Protein 4DGF (pdb70)

Foldseek 3Di:
DDCQPPVNDDADPLEAEAEDDAALEQVVLVVLPCVQVPDPDRGQEYEYEARYQHYDPSSVSVVVNCVVCVVVNHQYAYELQDPNNVVVCVVVVNCVVNDVVRYYNHPVVNRVVVVVSVVD/DDDCQPPVNDDADPLEAEDEDDAELEVVVLVVLACPQVPPDDQRQEYEYEARYQYYDVSSVSVVVNCVVCVVSNHQYAYELQDPNNVVVCVVVVNCVVNDVVRYYNHPVSNRVVVVVSVVPD

InterPro domains:
  IPR001902 SLC26A/SulP transporter [PTHR11814] (14-556)
  IPR001902 SLC26A/SulP transporter [TIGR00815] (14-551)
  IPR002645 STAS domain [PF01740] (452-551)
  IPR002645 STAS domain [PS50801] (453-555)
  IPR011547 SLC26A/SulP transporter domain [PF00916] (25-387)
  IPR036513 STAS domain superfamily [G3DSA:3.30.750.24] (432-565)
  IPR036513 STAS domain superfamily [SSF52091] (453-555)

Solvent-accessible surface area: 12836 Å² total

Nearest PDB structures (foldseek):
  3oir-assembly1_A  TM=1.008E+00  e=8.269E-23  Wolinella succinogenes
  4dgh-assembly1_A  TM=8.922E-01  e=6.458E-09  Vibrio cholerae
  7lhv-assembly1_B  TM=8.610E-01  e=6.493E-06  Arabidopsis thaliana
  6ki2-assembly1_B  TM=6.114E-01  e=1.900E-02  Syne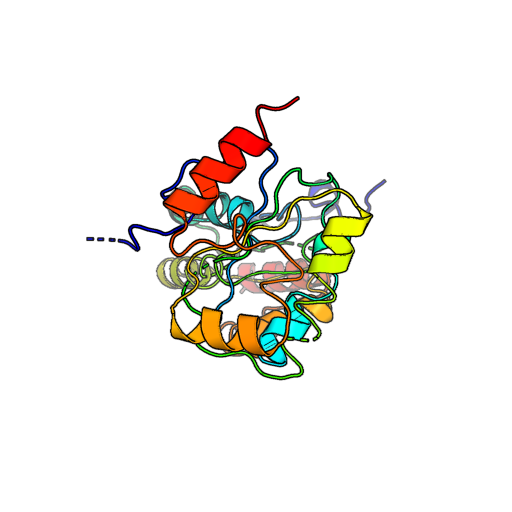chocystis sp. PCC 6803
  6zy9-assembly1_B  TM=6.537E-01  e=1.944E-01  Escherichia coli

Structure (mmCIF, N/CA/C/O backbone):
data_4DGF
#
_entry.id   4DGF
#
_cell.length_a   37.710
_cell.length_b   71.865
_cell.length_c   105.570
_cell.angle_alpha   90.00
_cell.angle_beta   90.00
_cell.angle_gamma   90.00
#
_symmetry.space_group_name_H-M   'P 2 21 21'
#
loop_
_entity.id
_entity.type
_entity.pdbx_description
1 polymer 'SULFATE TRANSPORTER SULFATE TRANSPORTER FAMILY PROTEIN'
2 non-polymer 'CHLORIDE ION'
3 non-polymer 'FORMIC ACID'
4 water water
#
loop_
_atom_site.group_PDB
_atom_site.id
_atom_site.type_symbol
_atom_site.label_atom_id
_atom_site.label_alt_id
_atom_site.label_comp_id
_atom_site.label_asym_id
_atom_site.label_entity_id
_atom_site.label_seq_id
_atom_site.pdbx_PDB_ins_code
_atom_site.Cartn_x
_atom_site.Cartn_y
_atom_site.Cartn_z
_atom_site.occupancy
_atom_site.B_iso_or_equiv
_atom_site.auth_seq_id
_atom_site.auth_comp_id
_atom_site.auth_asym_id
_atom_site.auth_atom_id
_atom_site.pdbx_PDB_model_num
ATOM 1 N N . ASP A 1 10 ? -33.835 36.587 -31.475 1.00 46.47 440 ASP A N 1
ATOM 2 C CA . ASP A 1 10 ? -32.707 36.215 -30.588 1.00 53.35 440 ASP A CA 1
ATOM 3 C C . ASP A 1 10 ? -31.727 35.154 -31.227 1.00 53.99 440 ASP A C 1
ATOM 4 O O . ASP A 1 10 ? -30.471 35.304 -31.165 1.00 49.54 440 ASP A O 1
ATOM 9 N N . ASP A 1 11 ? -32.284 34.086 -31.831 1.00 44.98 441 ASP A N 1
ATOM 10 C CA . ASP A 1 11 ? -31.436 32.978 -32.360 1.00 35.25 441 ASP A CA 1
ATOM 11 C C . ASP A 1 11 ? -32.035 32.471 -33.639 1.00 32.04 441 ASP A C 1
ATOM 12 O O . ASP A 1 11 ? -32.914 31.601 -33.584 1.00 29.81 441 ASP A O 1
ATOM 17 N N . PRO A 1 12 ? -31.539 32.982 -34.799 1.00 33.95 442 PRO A N 1
ATOM 18 C CA . PRO A 1 12 ? -32.200 32.657 -36.049 1.00 32.94 442 PRO A CA 1
ATOM 19 C C . PRO A 1 12 ? -32.000 31.191 -36.444 1.00 29.54 442 PRO A C 1
ATOM 20 O O . PRO A 1 12 ? -32.775 30.656 -37.232 1.00 28.78 442 PRO A O 1
ATOM 24 N N . ASP A 1 13 ? -31.001 30.554 -35.848 1.00 26.88 443 ASP A N 1
ATOM 25 C CA . ASP A 1 13 ? -30.636 29.176 -36.180 1.00 23.72 443 ASP A CA 1
ATOM 26 C C . ASP A 1 13 ? -31.031 28.126 -35.135 1.00 22.64 443 ASP A C 1
ATOM 27 O O . ASP A 1 13 ? -30.484 26.989 -35.105 1.00 21.97 443 ASP A O 1
ATOM 32 N N . ALA A 1 14 ? -31.994 28.475 -34.299 1.00 20.76 444 ALA A N 1
ATOM 33 C CA . ALA A 1 14 ? -32.556 27.557 -33.364 1.00 19.86 444 ALA A CA 1
ATOM 34 C C . ALA A 1 14 ? -33.251 26.429 -34.107 1.00 20.63 444 ALA A C 1
ATOM 35 O O . ALA A 1 14 ? -33.801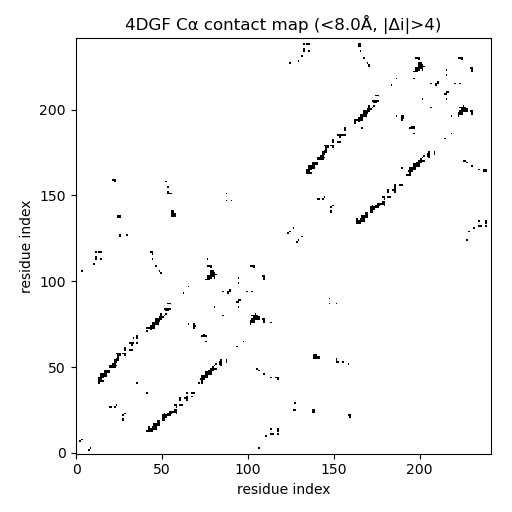 26.623 -35.211 1.00 19.28 444 ALA A O 1
ATOM 37 N N . THR A 1 15 ? -33.195 25.220 -33.561 1.00 17.61 445 THR A N 1
ATOM 38 C CA . THR A 1 15 ? -33.838 24.146 -34.267 1.00 16.61 445 THR A CA 1
ATOM 39 C C . THR A 1 15 ? -35.342 24.394 -34.552 1.00 17.32 445 THR A C 1
ATOM 40 O O . THR A 1 15 ? -35.841 23.981 -35.589 1.00 17.51 445 THR A O 1
ATOM 44 N N . SER A 1 16 ? -35.950 25.101 -33.626 1.00 19.58 446 SER A N 1
ATOM 45 C CA . SER A 1 16 ? -37.408 25.422 -33.705 1.00 20.76 446 SER A CA 1
ATOM 46 C C . SER A 1 16 ? -37.669 26.339 -34.923 1.00 23.70 446 SER A C 1
ATOM 47 O O . SER A 1 16 ? -38.820 26.432 -35.368 1.00 27.87 446 SER A O 1
ATOM 50 N N . LYS A 1 17 ? -36.635 26.973 -35.472 1.00 21.54 447 LYS A N 1
ATOM 51 C CA . LYS A 1 17 ? -36.840 27.880 -36.633 1.00 23.49 447 LYS A CA 1
ATOM 52 C C . LYS A 1 17 ? -36.684 27.139 -37.916 1.00 22.73 447 LYS A C 1
ATOM 53 O O . LYS A 1 17 ? -36.855 27.738 -38.985 1.00 24.19 447 LYS A O 1
ATOM 59 N N . LYS A 1 18 ? -36.255 25.869 -37.867 1.00 19.65 448 LYS A N 1
ATOM 60 C CA . LYS A 1 18 ? -35.975 25.076 -39.071 1.00 19.89 448 LYS A CA 1
ATOM 61 C C . LYS A 1 18 ? -37.050 24.086 -39.451 1.00 20.20 448 LYS A C 1
ATOM 62 O O . LYS A 1 18 ? -37.874 23.703 -38.605 1.00 25.68 448 LYS A O 1
ATOM 68 N N . VAL A 1 19 ? -37.029 23.659 -40.716 1.00 20.82 449 VAL A N 1
ATOM 69 C CA . VAL A 1 19 ? -37.916 22.577 -41.177 1.00 20.85 449 VAL A CA 1
ATOM 70 C C . VAL A 1 19 ? -37.193 21.254 -41.115 1.00 20.34 449 VAL A C 1
ATOM 71 O O . VAL A 1 19 ? -36.200 21.019 -41.834 1.00 22.03 449 VAL A O 1
ATOM 75 N N . VAL A 1 20 ? -37.562 20.475 -40.106 1.00 17.34 450 VAL A N 1
ATOM 76 C CA . VAL A 1 20 ? -36.873 19.209 -39.856 1.00 16.28 450 VAL A CA 1
ATOM 77 C C . VAL A 1 20 ? -37.627 18.060 -40.413 1.00 17.68 450 VAL A C 1
ATOM 78 O O . VAL A 1 20 ? -38.769 17.785 -39.996 1.00 18.97 450 VAL A O 1
ATOM 82 N N . PRO A 1 21 ? -37.070 17.404 -41.428 1.00 17.71 451 PRO A N 1
ATOM 83 C CA . PRO A 1 21 ? -37.815 16.300 -42.005 1.00 18.48 451 PRO A CA 1
ATOM 84 C C . PRO A 1 21 ? -38.192 15.244 -41.006 1.00 18.93 451 PRO A C 1
ATOM 85 O O . PRO A 1 21 ? -37.437 15.017 -40.025 1.00 18.16 451 PRO A O 1
ATOM 89 N N . LEU A 1 22 ? -39.364 14.587 -41.205 1.00 17.11 452 LEU A N 1
ATOM 90 C CA . LEU A 1 22 ? -39.651 13.320 -40.498 1.00 16.50 452 LEU A CA 1
ATOM 91 C C . LEU A 1 22 ? -38.535 12.280 -40.724 1.00 17.75 452 LEU A C 1
ATOM 92 O O . LEU A 1 22 ? -38.055 12.160 -41.829 1.00 18.24 452 LEU A O 1
ATOM 97 N N . GLY A 1 23 ? -38.141 11.557 -39.674 1.00 19.21 453 GLY A N 1
ATOM 98 C CA . GLY A 1 23 ? -37.052 10.543 -39.743 1.00 17.42 453 GLY A CA 1
ATOM 99 C C . GLY A 1 23 ? -35.681 11.117 -39.440 1.00 18.14 453 GLY A C 1
ATOM 100 O O . GLY A 1 23 ? -34.729 10.375 -39.480 1.00 18.40 453 GLY A O 1
ATOM 101 N N . VAL A 1 24 ? -35.590 12.430 -39.198 1.00 16.31 454 VAL A N 1
ATOM 102 C CA . VAL A 1 24 ? -34.280 13.047 -38.840 1.00 14.76 454 VAL A CA 1
ATOM 103 C C . VAL A 1 24 ? -34.414 13.384 -37.325 1.00 16.17 454 VAL A C 1
ATOM 104 O O . VAL A 1 24 ? -35.330 14.136 -36.889 1.00 16.19 454 VAL A O 1
ATOM 108 N N . GLU A 1 25 ? -33.509 12.881 -36.509 1.00 14.36 455 GLU A N 1
ATOM 109 C CA . GLU A 1 25 ? -33.439 13.346 -35.135 1.00 14.40 455 GLU A CA 1
ATOM 110 C C . GLU A 1 25 ? -32.263 14.330 -35.006 1.00 14.04 455 GLU A C 1
ATOM 111 O O . GLU A 1 25 ? -31.260 14.225 -35.733 1.00 13.60 455 GLU A O 1
ATOM 117 N N . ILE A 1 26 ? -32.380 15.255 -34.054 1.00 12.28 456 ILE A N 1
ATOM 118 C CA . ILE A 1 26 ? -31.360 16.311 -33.849 1.00 12.01 456 ILE A CA 1
ATOM 119 C C . ILE A 1 26 ? -31.022 16.380 -32.357 1.00 10.44 456 ILE A C 1
ATOM 120 O O . ILE A 1 26 ? -31.916 16.316 -31.488 1.00 11.58 456 ILE A O 1
ATOM 125 N N . TYR A 1 27 ? -29.747 16.441 -32.059 1.00 9.72 457 TYR A N 1
ATOM 126 C CA . TYR A 1 27 ? -29.306 16.521 -30.613 1.00 10.76 457 TYR A CA 1
ATOM 127 C C . TYR A 1 27 ? -28.302 17.636 -30.533 1.00 12.00 457 TYR A C 1
ATOM 128 O O . TYR A 1 27 ? -27.351 17.653 -31.336 1.00 11.15 457 TYR A O 1
ATOM 137 N N A GLU A 1 28 ? -28.558 18.621 -29.679 0.50 11.13 458 GLU A N 1
ATOM 138 N N B GLU A 1 28 ? -28.566 18.640 -29.700 0.50 10.94 458 GLU A N 1
ATOM 139 C CA A GLU A 1 28 ? -27.687 19.770 -29.573 0.50 11.61 458 GLU A CA 1
ATOM 140 C CA B GLU A 1 28 ? -27.673 19.776 -29.597 0.50 11.27 458 GLU A CA 1
ATOM 141 C C A GLU A 1 28 ? -26.837 19.653 -28.289 0.50 10.93 458 GLU A C 1
ATOM 142 C C B GLU A 1 28 ? -26.837 19.657 -28.299 0.50 10.75 458 GLU A C 1
ATOM 143 O O A GLU A 1 28 ? -27.345 19.428 -27.186 0.50 10.31 458 GLU A O 1
ATOM 144 O O B GLU A 1 28 ? -27.352 19.418 -27.202 0.50 10.20 458 GLU A O 1
ATOM 155 N N . ILE A 1 29 ? -25.517 19.842 -28.443 1.00 10.71 459 ILE A N 1
ATOM 156 C CA . ILE A 1 29 ? -24.625 19.815 -27.294 1.00 10.55 459 ILE A CA 1
ATOM 157 C C . ILE A 1 29 ? -24.539 21.152 -26.674 1.00 12.17 459 ILE A C 1
ATOM 158 O O . ILE A 1 29 ? -24.387 22.185 -27.354 1.00 13.10 459 ILE A O 1
ATOM 163 N N A ASN A 1 30 ? -24.525 21.163 -25.356 0.50 12.44 460 ASN A N 1
ATOM 164 N N B ASN A 1 30 ? -24.552 21.169 -25.338 0.50 13.13 460 ASN A N 1
ATOM 165 C CA A ASN A 1 30 ? -24.581 22.418 -24.638 0.50 13.41 460 ASN A CA 1
ATOM 166 C CA B ASN A 1 30 ? -24.498 22.435 -24.578 0.50 14.56 460 ASN A CA 1
ATOM 167 C C A ASN A 1 30 ? -23.250 23.222 -24.445 0.50 14.16 460 ASN A C 1
ATOM 168 C C B ASN A 1 30 ? -23.247 23.312 -24.712 0.50 14.85 460 ASN A C 1
ATOM 169 O O A ASN A 1 30 ? -23.295 24.333 -23.863 0.50 14.35 460 ASN A O 1
ATOM 170 O O B ASN A 1 30 ? -23.316 24.520 -24.623 0.50 14.70 460 ASN A O 1
ATOM 179 N N . GLY A 1 31 ? -22.107 22.686 -24.903 1.00 14.21 461 GLY A N 1
ATOM 180 C CA . GLY A 1 31 ? -20.813 23.392 -24.672 1.00 15.54 461 GLY A CA 1
ATOM 181 C C . GLY A 1 31 ? -19.652 22.514 -24.957 1.00 13.59 461 GLY A C 1
ATOM 182 O O . GLY A 1 31 ? -19.783 21.546 -25.661 1.00 15.27 461 GLY A O 1
ATOM 183 N N . PRO A 1 32 ? -18.531 22.697 -24.280 1.00 15.59 462 PRO A N 1
ATOM 184 C CA . PRO A 1 32 ? -17.349 21.800 -24.379 1.00 13.70 462 PRO A CA 1
ATOM 185 C C . PRO A 1 32 ? -17.727 20.355 -24.236 1.00 12.31 462 PRO A C 1
ATOM 186 O O . PRO A 1 32 ? -18.546 20.061 -23.358 1.00 14.62 462 PRO A O 1
ATOM 190 N N . PHE A 1 33 ? -17.217 19.488 -25.112 1.00 10.75 463 PHE A N 1
ATOM 191 C CA . PHE A 1 33 ? -17.688 18.085 -25.090 1.00 9.54 463 PHE A CA 1
ATOM 192 C C . PHE A 1 33 ? -16.729 17.296 -24.253 1.00 10.02 463 PHE A C 1
ATOM 193 O O . PHE A 1 33 ? -15.764 16.636 -24.741 1.00 8.66 463 PHE A O 1
ATOM 201 N N . PHE A 1 34 ? -16.994 17.341 -22.942 1.00 9.58 464 PHE A N 1
ATOM 202 C CA . PHE A 1 34 ? -16.184 16.663 -21.969 1.00 9.78 464 PHE A CA 1
ATOM 203 C C . PHE A 1 34 ? -17.057 15.555 -21.282 1.00 9.94 464 PHE A C 1
ATOM 204 O O . PHE A 1 34 ? -18.033 15.080 -21.900 1.00 10.21 464 PHE A O 1
ATOM 212 N N . PHE A 1 35 ? -16.743 15.229 -20.015 1.00 10.60 465 PHE A N 1
ATOM 213 C CA . PHE A 1 35 ? -17.377 13.981 -19.486 1.00 10.90 465 PHE A CA 1
ATOM 214 C C . PHE A 1 35 ? -18.880 14.221 -19.328 1.00 10.31 465 PHE A C 1
ATOM 215 O O . PHE A 1 35 ? -19.649 13.265 -19.412 1.00 11.30 465 PHE A O 1
ATOM 223 N N . GLY A 1 36 ? -19.288 15.481 -19.001 1.00 10.09 466 GLY A N 1
ATOM 224 C CA . GLY A 1 36 ? -20.790 15.784 -18.771 1.00 11.49 466 GLY A CA 1
ATOM 225 C C . GLY A 1 36 ? -21.603 15.419 -20.005 1.00 11.15 466 GLY A C 1
ATOM 226 O O . GLY A 1 36 ? -22.639 14.703 -19.940 1.00 13.32 466 GLY A O 1
ATOM 227 N N . VAL A 1 37 ? -21.201 15.960 -21.172 1.00 10.58 467 VAL A N 1
ATOM 228 C CA . VAL A 1 37 ? -21.868 15.705 -22.438 1.00 10.23 467 VAL A CA 1
ATOM 229 C C . VAL A 1 37 ? -21.727 14.213 -22.743 1.00 10.44 467 VAL A C 1
ATOM 230 O O . VAL A 1 37 ? -22.685 13.537 -23.179 1.00 11.74 467 VAL A O 1
ATOM 234 N N . ALA A 1 38 ? -20.522 13.714 -22.584 1.00 10.24 468 ALA A N 1
ATOM 235 C CA . ALA A 1 38 ? -20.354 12.260 -22.869 1.00 11.64 468 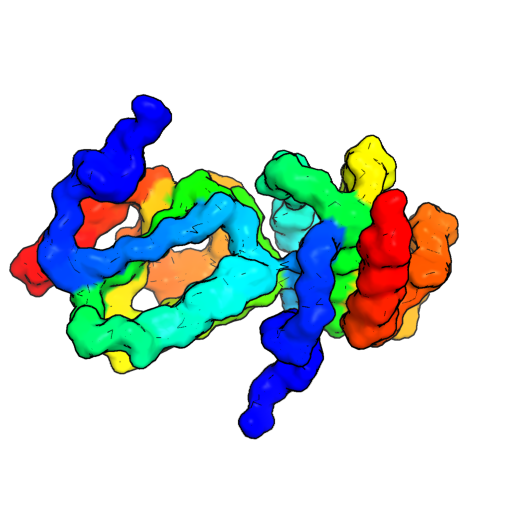ALA A CA 1
ATOM 236 C C . ALA A 1 38 ? -21.395 11.416 -22.096 1.00 14.11 468 ALA A C 1
ATOM 237 O O . ALA A 1 38 ? -21.950 10.532 -22.690 1.00 17.15 468 ALA A O 1
ATOM 239 N N . ASP A 1 39 ? -21.622 11.682 -20.836 1.00 13.90 469 ASP A N 1
ATOM 240 C CA . ASP A 1 39 ? -22.550 10.889 -19.992 1.00 18.05 469 ASP A CA 1
ATOM 241 C C . ASP A 1 39 ? -23.975 10.993 -20.553 1.00 17.76 469 ASP A C 1
ATOM 242 O O . ASP A 1 39 ? -24.777 10.060 -20.471 1.00 19.05 469 ASP A O 1
ATOM 247 N N . ARG A 1 40 ? -24.301 12.152 -21.076 1.00 14.02 470 ARG A N 1
ATOM 248 C CA . ARG A 1 40 ? -25.678 12.360 -21.642 1.00 15.04 470 ARG A CA 1
ATOM 249 C C . ARG A 1 40 ? -25.869 11.771 -23.061 1.00 15.81 470 ARG A C 1
ATOM 250 O O . ARG A 1 40 ? -26.922 11.184 -23.365 1.00 19.42 470 ARG A O 1
ATOM 258 N N . LEU A 1 41 ? -24.843 11.787 -23.898 1.00 14.27 471 LEU A N 1
ATOM 259 C CA . LEU A 1 41 ? -24.977 11.249 -25.248 1.00 15.68 471 LEU A CA 1
ATOM 260 C C . LEU A 1 41 ? -24.983 9.681 -25.251 1.00 17.68 471 LEU A C 1
ATOM 261 O O . LEU A 1 41 ? -25.595 8.997 -26.145 1.00 15.04 471 LEU A O 1
ATOM 266 N N . LYS A 1 42 ? -24.264 9.130 -24.262 1.00 18.61 472 LYS A N 1
ATOM 267 C CA . LYS A 1 42 ? -24.116 7.652 -24.205 1.00 21.38 472 LYS A CA 1
ATOM 268 C C . LYS A 1 42 ? -25.433 6.976 -24.274 1.00 18.83 472 LYS A C 1
ATOM 269 O O . LYS A 1 42 ? -26.303 7.130 -23.409 1.00 19.87 472 LYS A O 1
ATOM 275 N N . GLY A 1 43 ? -25.550 6.072 -25.247 1.00 18.51 473 GLY A N 1
ATOM 276 C CA . GLY A 1 43 ? -26.706 5.205 -25.295 1.00 17.64 473 GLY A CA 1
ATOM 277 C C . GLY A 1 43 ? -27.967 5.865 -25.815 1.00 18.98 473 GLY A C 1
ATOM 278 O O . GLY A 1 43 ? -29.051 5.226 -25.812 1.00 18.24 473 GLY A O 1
ATOM 279 N N . VAL A 1 44 ? -27.869 7.102 -26.327 1.00 15.72 474 VAL A N 1
ATOM 280 C CA . VAL A 1 44 ? -29.051 7.762 -26.822 1.00 16.06 474 VAL A CA 1
ATOM 281 C C . VAL A 1 44 ? -29.763 6.968 -27.920 1.00 18.45 474 VAL A C 1
ATOM 282 O O . VAL A 1 44 ? -30.982 6.923 -27.922 1.00 17.66 474 VAL A O 1
ATOM 286 N N . LEU A 1 45 ? -29.048 6.301 -28.835 1.00 17.31 475 LEU A N 1
ATOM 287 C CA . LEU A 1 45 ? -29.794 5.557 -29.838 1.00 23.14 475 LEU A CA 1
ATOM 288 C C . LEU A 1 45 ? -30.459 4.292 -29.240 1.00 23.55 475 LEU A C 1
ATOM 289 O O . LEU A 1 45 ? -31.393 3.796 -29.800 1.00 30.55 475 LEU A O 1
ATOM 294 N N . ASP A 1 46 ? -29.992 3.735 -28.125 1.00 24.41 476 ASP A N 1
ATOM 295 C CA . ASP A 1 46 ? -30.717 2.575 -27.544 1.00 28.99 476 ASP A CA 1
ATOM 296 C C . ASP A 1 46 ? -32.019 2.997 -26.820 1.00 32.45 476 ASP A C 1
ATOM 297 O O . ASP A 1 46 ? -32.777 2.105 -26.411 1.00 32.66 476 ASP A O 1
ATOM 302 N N . VAL A 1 47 ? -32.276 4.302 -26.632 1.00 25.99 477 VAL A N 1
ATOM 303 C CA . VAL A 1 47 ? -33.564 4.711 -26.017 1.00 29.40 477 VAL A CA 1
ATOM 304 C C . VAL A 1 47 ? -34.505 5.494 -26.943 1.00 31.99 477 VAL A C 1
ATOM 305 O O . VAL A 1 47 ? -35.503 6.027 -26.490 1.00 35.99 477 VAL A O 1
ATOM 309 N N . ILE A 1 48 ? -34.213 5.576 -28.235 1.00 31.13 478 ILE A N 1
ATOM 310 C CA . ILE A 1 48 ? -35.192 6.054 -29.151 1.00 33.11 478 ILE A CA 1
ATOM 311 C C . ILE A 1 48 ? -35.931 4.791 -29.686 1.00 38.11 478 ILE A C 1
ATOM 312 O O . ILE A 1 48 ? -35.280 3.820 -30.102 1.00 37.55 478 ILE A O 1
ATOM 317 N N . GLU A 1 49 ? -37.261 4.786 -29.603 1.00 39.18 479 GLU A N 1
ATOM 318 C CA . GLU A 1 49 ? -38.063 3.613 -30.020 1.00 41.61 479 GLU A CA 1
ATOM 319 C C . GLU A 1 49 ? -38.117 3.501 -31.562 1.00 36.68 479 GLU A C 1
ATOM 320 O O . GLU A 1 49 ? -37.889 2.423 -32.115 1.00 42.41 479 GLU A O 1
ATOM 322 N N A GLU A 1 50 ? -38.395 4.612 -32.240 0.50 34.93 480 GLU A N 1
ATOM 323 N N B GLU A 1 50 ? -38.425 4.611 -32.224 0.50 35.59 480 GLU A N 1
ATOM 324 C CA A GLU A 1 50 ? -38.399 4.648 -33.708 0.50 32.67 480 GLU A CA 1
ATOM 325 C CA B GLU A 1 50 ? -38.362 4.691 -33.678 0.50 33.81 480 GLU A CA 1
ATOM 326 C C A GLU A 1 50 ? -37.059 5.161 -34.269 0.50 30.13 480 GLU A C 1
ATOM 327 C C B GLU A 1 50 ? -36.973 5.160 -34.088 0.50 30.97 480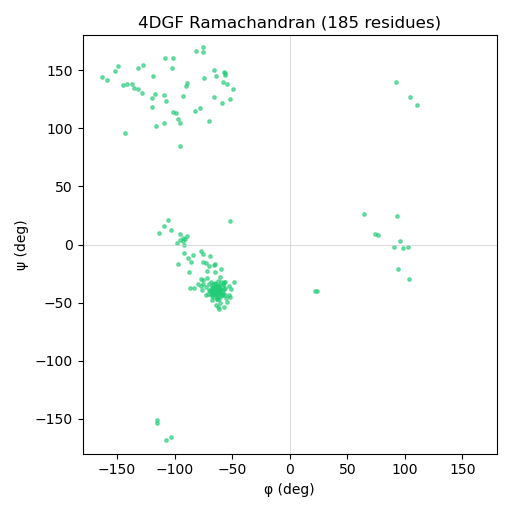 GLU A C 1
ATOM 328 O O A GLU A 1 50 ? -36.868 6.367 -34.452 0.50 26.22 480 GLU A O 1
ATOM 329 O O B GLU A 1 50 ? -36.660 6.345 -33.984 0.50 28.88 480 GLU A O 1
ATOM 340 N N . THR A 1 51 ? -36.161 4.234 -34.579 1.00 27.80 481 THR A N 1
ATOM 341 C CA . THR A 1 51 ? -34.784 4.624 -34.966 1.00 25.90 481 THR A CA 1
ATOM 342 C C . THR A 1 51 ? -34.793 5.583 -36.149 1.00 23.36 481 THR A C 1
ATOM 343 O O . THR A 1 51 ? -35.458 5.338 -37.161 1.00 23.22 481 THR A O 1
ATOM 347 N N . PRO A 1 52 ? -34.131 6.752 -35.965 1.00 22.97 482 PRO A N 1
ATOM 348 C CA . PRO A 1 52 ? -34.068 7.785 -36.990 1.00 21.28 482 PRO A CA 1
ATOM 349 C C . PRO A 1 52 ? -33.261 7.286 -38.224 1.00 20.47 482 PRO A C 1
ATOM 350 O O . PRO A 1 52 ? -32.337 6.523 -38.100 1.00 21.00 482 PRO A O 1
ATOM 354 N N . LYS A 1 53 ? -33.593 7.788 -39.411 1.00 19.40 483 LYS A N 1
ATOM 355 C CA . LYS A 1 53 ? -32.821 7.485 -40.597 1.00 18.95 483 LYS A CA 1
ATOM 356 C C . LYS A 1 53 ? -31.522 8.301 -40.551 1.00 15.72 483 LYS A C 1
ATOM 357 O O . LYS A 1 53 ? -30.467 7.871 -41.111 1.00 17.03 483 LYS A O 1
ATOM 363 N N . VAL A 1 54 ? -31.659 9.519 -39.983 1.00 13.87 484 VAL A N 1
ATOM 364 C CA . VAL A 1 54 ? -30.505 10.512 -39.968 1.00 12.13 484 VAL A CA 1
ATOM 365 C C . VAL A 1 54 ? -30.491 11.116 -38.569 1.00 12.00 484 VAL A C 1
ATOM 366 O O . VAL A 1 54 ? -31.563 11.432 -38.042 1.00 13.17 484 VAL A O 1
ATOM 370 N N . PHE A 1 55 ? -29.279 11.281 -37.995 1.0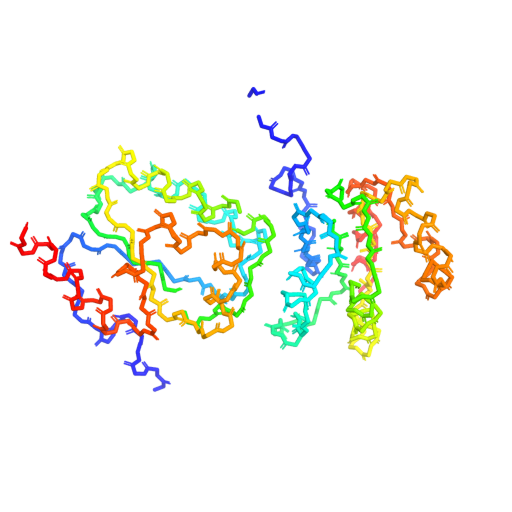0 11.23 485 PHE A N 1
ATOM 371 C CA . PHE A 1 55 ? -29.130 11.861 -36.709 1.00 10.72 485 PHE A CA 1
ATOM 372 C C . PHE A 1 55 ? -28.163 13.009 -36.894 1.00 11.60 485 PHE A C 1
ATOM 373 O O . PHE A 1 55 ? -27.014 12.761 -37.357 1.00 12.13 485 PHE A O 1
ATOM 381 N N A ILE A 1 56 ? -28.583 14.209 -36.462 0.60 10.67 486 ILE A N 1
ATOM 382 N N B ILE A 1 56 ? -28.580 14.254 -36.609 0.40 10.59 486 ILE A N 1
ATOM 383 C CA A ILE A 1 56 ? -27.721 15.377 -36.588 0.60 10.12 486 ILE A CA 1
ATOM 384 C CA B ILE A 1 56 ? -27.624 15.382 -36.722 0.40 9.85 486 ILE A CA 1
ATOM 385 C C A ILE A 1 56 ? -27.253 15.727 -35.198 0.60 10.62 486 ILE A C 1
ATOM 386 C C B ILE A 1 56 ? -27.242 15.855 -35.329 0.40 10.22 486 ILE A C 1
ATOM 387 O O A ILE A 1 56 ? -28.045 16.025 -34.299 0.60 10.00 486 ILE A O 1
ATOM 388 O O B ILE A 1 56 ? -28.111 16.329 -34.545 0.40 9.64 486 ILE A O 1
ATOM 397 N N . LEU A 1 57 ? -25.931 15.769 -35.033 1.00 9.82 487 LEU A N 1
ATOM 398 C CA . LEU A 1 57 ? -25.407 16.242 -33.777 1.00 10.16 487 LEU A CA 1
ATOM 399 C C . LEU A 1 57 ? -24.970 17.692 -33.999 1.00 9.90 487 LEU A C 1
ATOM 400 O O . LEU A 1 57 ? -24.052 17.948 -34.889 1.00 9.58 487 LEU A O 1
ATOM 405 N N . ARG A 1 58 ? -25.682 18.617 -33.354 1.00 9.52 488 ARG A N 1
ATOM 406 C CA . ARG A 1 58 ? -25.405 20.000 -33.476 1.00 10.34 488 ARG A CA 1
ATOM 407 C C . ARG A 1 58 ? -24.267 20.427 -32.585 1.00 9.70 488 ARG A C 1
ATOM 408 O O . ARG A 1 58 ? -24.415 20.384 -31.310 1.00 8.89 488 ARG A O 1
ATOM 432 N N . ARG A 1 60 ? -22.529 23.571 -32.820 1.00 11.73 490 ARG A N 1
ATOM 433 C CA . ARG A 1 60 ? -22.144 25.026 -32.856 1.00 12.91 490 ARG A CA 1
ATOM 434 C C . ARG A 1 60 ? -21.659 25.612 -31.552 1.00 13.50 490 ARG A C 1
ATOM 435 O O . ARG A 1 60 ? -20.933 26.649 -31.557 1.00 15.67 490 ARG A O 1
ATOM 443 N N . ARG A 1 61 ? -22.013 24.965 -30.442 1.00 14.00 491 ARG A N 1
ATOM 444 C CA . ARG A 1 61 ? -21.605 25.415 -29.079 1.00 15.13 491 ARG A CA 1
ATOM 445 C C . ARG A 1 61 ? -20.356 24.681 -28.608 1.00 14.72 491 ARG A C 1
ATOM 446 O O . ARG A 1 61 ? -19.962 24.817 -27.415 1.00 14.67 491 ARG A O 1
ATOM 454 N N . VAL A 1 62 ? -19.727 23.937 -29.492 1.00 14.19 492 VAL A N 1
ATOM 455 C CA . VAL A 1 62 ? -18.670 23.029 -29.007 1.00 12.90 492 VAL A CA 1
ATOM 456 C C . VAL A 1 62 ? -17.354 23.530 -29.657 1.00 13.50 492 VAL A C 1
ATOM 457 O O . VAL A 1 62 ? -17.069 23.202 -30.837 1.00 13.91 492 VAL A O 1
ATOM 461 N N . PRO A 1 63 ? -16.525 24.259 -28.878 1.00 13.59 493 PRO A N 1
ATOM 462 C CA . PRO A 1 63 ? -15.214 24.517 -29.427 1.00 14.02 493 PRO A CA 1
ATOM 463 C C . PRO A 1 63 ? -14.103 23.520 -29.182 1.00 13.94 493 PRO A C 1
ATOM 464 O O . PRO A 1 63 ? -13.026 23.612 -29.884 1.00 15.50 493 PRO A O 1
ATOM 468 N N . VAL A 1 64 ? -14.316 22.558 -28.259 1.00 12.21 494 VAL A N 1
ATOM 469 C CA . VAL A 1 64 ? -13.251 21.764 -27.745 1.00 13.90 494 VAL A CA 1
ATOM 470 C C . VAL A 1 64 ? -13.939 20.443 -27.371 1.00 12.17 494 VAL A C 1
ATOM 471 O O . VAL A 1 64 ? -15.156 20.405 -27.044 1.00 11.24 494 VAL A O 1
ATOM 475 N N . ILE A 1 65 ? -13.180 19.384 -27.475 1.00 11.67 495 ILE A N 1
ATOM 476 C CA . ILE A 1 65 ? -13.575 18.030 -27.053 1.00 11.24 495 ILE A CA 1
ATOM 477 C C . ILE A 1 65 ? -12.311 17.365 -26.418 1.00 11.30 495 ILE A C 1
ATOM 478 O O . ILE A 1 65 ? -11.165 17.508 -26.980 1.00 13.58 495 ILE A O 1
ATOM 483 N N . ASP A 1 66 ? -12.502 16.639 -25.282 1.00 10.03 496 ASP A N 1
ATOM 484 C CA . ASP A 1 66 ? -11.310 15.984 -24.756 1.00 9.96 496 ASP A CA 1
ATOM 485 C C . ASP A 1 66 ? -11.327 14.472 -25.083 1.00 10.13 496 ASP A C 1
ATOM 486 O O . ASP A 1 66 ? -12.138 14.018 -25.943 1.00 10.53 496 ASP A O 1
ATOM 491 N N . ALA A 1 67 ? -10.466 13.693 -24.420 1.00 10.32 497 ALA A N 1
ATOM 492 C CA . ALA A 1 67 ? -10.402 12.296 -24.788 1.00 11.94 497 ALA A CA 1
ATOM 493 C C . ALA A 1 67 ? -11.742 11.542 -24.419 1.00 11.96 497 ALA A C 1
ATOM 494 O O . ALA A 1 67 ? -12.130 10.588 -25.099 1.00 13.57 497 ALA A O 1
ATOM 496 N N . THR A 1 68 ? -12.364 11.909 -23.280 1.00 12.38 498 THR A N 1
ATOM 497 C CA . THR A 1 68 ? -13.580 11.266 -22.862 1.00 12.53 498 THR A CA 1
ATOM 498 C C . THR A 1 68 ? -14.697 11.609 -23.822 1.00 11.70 498 THR A C 1
ATOM 499 O O . THR A 1 68 ? -15.518 10.763 -24.187 1.00 11.81 498 THR A O 1
ATOM 503 N N . GLY A 1 69 ? -14.838 12.911 -24.156 1.00 11.11 499 GLY A N 1
ATOM 504 C CA . GLY A 1 69 ? -15.771 13.351 -25.220 1.00 10.83 499 GLY A CA 1
ATOM 505 C C . GLY A 1 69 ? -15.558 12.582 -26.556 1.00 11.36 499 GLY A C 1
ATOM 506 O O . GLY A 1 69 ? -16.477 12.123 -27.203 1.00 10.74 499 GLY A O 1
ATOM 515 N N . HIS A 1 71 ? -14.099 9.764 -26.983 1.00 12.89 501 HIS A N 1
ATOM 516 C CA . HIS A 1 71 ? -14.483 8.360 -26.884 1.00 13.14 501 HIS A CA 1
ATOM 517 C C . HIS A 1 71 ? -15.998 8.168 -27.006 1.00 13.23 501 HIS A C 1
ATOM 518 O O . HIS A 1 71 ? -16.475 7.295 -27.720 1.00 14.03 501 HIS A O 1
ATOM 525 N N . ALA A 1 72 ? -16.759 9.064 -26.389 1.00 12.77 502 ALA A N 1
ATOM 526 C CA . ALA A 1 72 ? -18.211 8.964 -26.460 1.00 12.52 502 ALA A CA 1
ATOM 527 C C . ALA A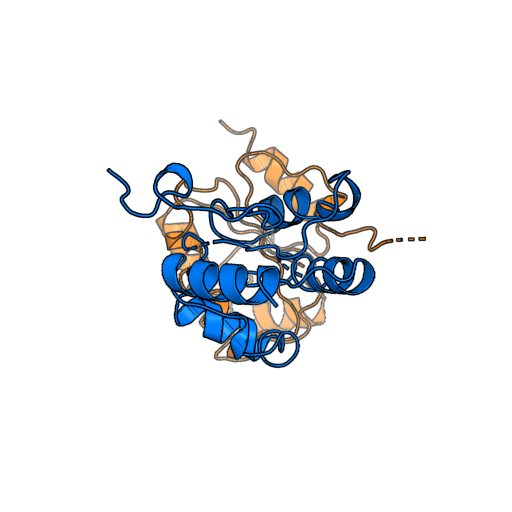 1 72 ? -18.670 9.183 -27.923 1.00 12.03 502 ALA A C 1
ATOM 528 O O . ALA A 1 72 ? -19.657 8.491 -28.393 1.00 13.19 502 ALA A O 1
ATOM 530 N N . LEU A 1 73 ? -18.032 10.116 -28.643 1.00 10.80 503 LEU A N 1
ATOM 531 C CA . LEU A 1 73 ? -18.446 10.420 -30.004 1.00 11.24 503 LEU A CA 1
ATOM 532 C C . LEU A 1 73 ? -18.143 9.206 -30.929 1.00 12.41 503 LEU A C 1
ATOM 533 O O . LEU A 1 73 ? -19.005 8.865 -31.739 1.00 15.17 503 LEU A O 1
ATOM 538 N N . TRP A 1 74 ? -17.046 8.497 -30.711 1.00 13.05 504 TRP A N 1
ATOM 539 C CA . TRP A 1 74 ? -16.711 7.293 -31.495 1.00 14.28 504 TRP A CA 1
ATOM 540 C C . TRP A 1 74 ? -17.742 6.217 -31.208 1.00 14.33 504 TRP A C 1
ATOM 541 O O . TRP A 1 74 ? -18.224 5.509 -32.173 1.00 14.01 504 TRP A O 1
ATOM 552 N N A GLU A 1 75 ? -18.066 6.019 -29.934 0.50 14.37 505 GLU A N 1
ATOM 553 N N B GLU A 1 75 ? -18.072 6.030 -29.923 0.50 13.69 505 GLU A N 1
ATOM 554 C CA A GLU A 1 75 ? -19.001 4.939 -29.638 0.50 16.13 505 GLU A CA 1
ATOM 555 C CA B GLU A 1 75 ? -19.058 4.991 -29.558 0.50 14.93 505 GLU A CA 1
ATOM 556 C C A GLU A 1 75 ? -20.409 5.328 -30.119 0.50 15.23 505 GLU A C 1
ATOM 557 C C B GLU A 1 75 ? -20.403 5.329 -30.164 0.50 14.57 505 GLU A C 1
ATOM 558 O O A GLU A 1 75 ? -21.194 4.469 -30.465 0.50 16.00 505 GLU A O 1
ATOM 559 O O B GLU A 1 75 ? -21.137 4.444 -30.617 0.50 15.60 505 GLU A O 1
ATOM 570 N N . PHE A 1 76 ? -20.720 6.624 -30.207 1.00 13.30 506 PHE A N 1
ATOM 571 C CA . PHE A 1 76 ? -21.988 6.990 -30.711 1.00 13.51 506 PHE A CA 1
ATOM 572 C C . PHE A 1 76 ? -22.080 6.700 -32.219 1.00 13.88 506 PHE A C 1
ATOM 573 O O . PHE A 1 76 ? -23.141 6.230 -32.716 1.00 12.75 506 PHE A O 1
ATOM 581 N N . GLN A 1 77 ? -21.016 7.030 -32.946 1.00 13.95 507 GLN A N 1
ATOM 582 C CA . GLN A 1 77 ? -20.997 6.743 -34.379 1.00 16.65 507 GLN A CA 1
ATOM 583 C C . GLN A 1 77 ? -21.109 5.222 -34.653 1.00 16.21 507 GLN A C 1
ATOM 584 O O . GLN A 1 77 ? -21.799 4.841 -35.555 1.00 16.60 507 GLN A O 1
ATOM 590 N N . GLU A 1 78 ? -20.507 4.404 -33.815 1.00 15.26 508 GLU A N 1
ATOM 591 C CA . GLU A 1 78 ? -20.647 2.920 -33.844 1.00 16.13 508 GLU A CA 1
ATOM 592 C C . GLU A 1 78 ? -22.037 2.448 -33.605 1.00 16.77 508 GLU A C 1
ATOM 593 O O . GLU A 1 78 ? -22.515 1.586 -34.386 1.00 15.15 508 GLU A O 1
ATOM 599 N N . SER A 1 79 ? -22.723 3.039 -32.615 1.00 15.66 509 SER A N 1
ATOM 600 C CA . SER A 1 79 ? -24.120 2.789 -32.407 1.00 16.86 509 SER A CA 1
ATOM 601 C C . SER A 1 79 ? -24.984 3.170 -33.624 1.00 17.13 509 SER A C 1
ATOM 602 O O . SER A 1 79 ? -25.944 2.459 -33.995 1.00 14.97 509 SER A O 1
ATOM 605 N N . CYS A 1 80 ? -24.661 4.255 -34.300 1.00 14.47 510 CYS A N 1
ATOM 606 C CA . CYS A 1 80 ? -25.433 4.647 -35.498 1.00 14.99 510 CYS A CA 1
ATOM 607 C C . CYS A 1 80 ? -25.250 3.623 -36.635 1.00 16.49 510 CYS A C 1
ATOM 608 O O . CYS A 1 80 ? -26.213 3.182 -37.256 1.00 17.62 510 CYS A O 1
ATOM 611 N N . GLU A 1 81 ? -24.026 3.162 -36.801 1.00 16.90 511 GLU A N 1
ATOM 612 C CA . GLU A 1 81 ? -23.814 2.174 -37.845 1.00 20.76 511 GLU A CA 1
ATOM 613 C C . GLU A 1 81 ? -24.497 0.880 -37.545 1.00 21.11 511 GLU A C 1
ATOM 614 O O . GLU A 1 81 ? -25.069 0.303 -38.486 1.00 21.48 511 GLU A O 1
ATOM 620 N N . LYS A 1 82 ? -24.501 0.434 -36.273 1.00 21.14 512 LYS A N 1
ATOM 621 C CA . LYS A 1 82 ? -25.261 -0.754 -35.895 1.00 22.33 512 LYS A CA 1
ATOM 622 C C . LYS A 1 82 ? -26.751 -0.639 -36.134 1.00 23.61 512 LYS A C 1
ATOM 623 O O . LYS A 1 82 ? -27.429 -1.665 -36.239 1.00 22.85 512 LYS A O 1
ATOM 629 N N . ARG A 1 83 ? -27.279 0.577 -36.087 1.00 20.45 513 ARG A N 1
ATOM 630 C CA . ARG A 1 83 ? -28.735 0.792 -36.357 1.00 22.78 513 ARG A CA 1
ATOM 631 C C . ARG A 1 83 ? -29.071 1.235 -37.759 1.00 20.09 513 ARG A C 1
ATOM 632 O O . ARG A 1 83 ? -30.266 1.462 -38.028 1.00 21.97 513 ARG A O 1
ATOM 640 N N . GLY A 1 84 ? -28.066 1.369 -38.650 1.00 17.84 514 GLY A N 1
ATOM 641 C CA . GLY A 1 84 ? -28.266 1.859 -40.034 1.00 18.71 514 GLY A CA 1
ATOM 642 C C . GLY A 1 84 ? -28.755 3.316 -40.046 1.00 20.37 514 GLY A C 1
ATOM 643 O O . GLY A 1 84 ? -29.555 3.776 -40.986 1.00 21.93 514 GLY A O 1
ATOM 644 N N . THR A 1 85 ? -28.394 4.038 -38.974 1.00 16.95 515 THR A N 1
ATOM 645 C CA . THR A 1 85 ? -28.638 5.479 -38.891 1.00 16.51 515 THR A CA 1
ATOM 646 C C . THR A 1 85 ? -27.458 6.235 -39.463 1.00 15.76 515 THR A C 1
ATOM 647 O O . THR A 1 85 ? -26.335 5.907 -39.114 1.00 17.32 515 THR A O 1
ATOM 651 N N . ILE A 1 86 ? -27.715 7.271 -40.262 1.00 14.47 516 ILE A N 1
ATOM 652 C CA . ILE A 1 86 ? -26.613 8.081 -40.776 1.00 13.66 516 ILE A CA 1
ATOM 653 C C . ILE A 1 86 ? -26.364 9.264 -39.784 1.00 12.50 516 ILE A C 1
ATOM 654 O O . ILE A 1 86 ? -27.226 10.103 -39.610 1.00 12.53 516 ILE A O 1
ATOM 659 N N A LEU A 1 87 ? -25.157 9.346 -39.248 0.50 12.04 517 LEU A N 1
ATOM 660 N N B LEU A 1 87 ? -25.146 9.365 -39.281 0.50 12.02 517 LEU A N 1
ATOM 661 C CA A LEU A 1 87 ? -24.738 10.469 -38.400 0.50 11.82 517 LEU A CA 1
ATOM 662 C CA B LEU A 1 87 ? -24.735 10.463 -38.401 0.50 11.79 517 LEU A CA 1
ATOM 663 C C A LEU A 1 87 ? -24.188 11.625 -39.266 0.50 11.77 517 LEU A C 1
ATOM 664 C C B LEU A 1 87 ? -24.106 11.643 -39.188 0.50 11.75 517 LEU A C 1
ATOM 665 O O A LEU A 1 87 ? -23.366 11.392 -40.129 0.50 11.85 517 LEU A O 1
ATOM 666 O O B LEU A 1 87 ? -23.128 11.446 -39.909 0.50 11.97 517 LEU A O 1
ATOM 675 N N . LEU A 1 88 ? -24.695 12.841 -39.022 1.00 11.96 518 LEU A N 1
ATOM 676 C CA . LEU A 1 88 ? -24.166 14.100 -39.588 1.00 11.14 518 LEU A CA 1
ATOM 677 C C . LEU A 1 88 ? -23.714 14.995 -38.363 1.00 11.91 518 LEU A C 1
ATOM 678 O O . LEU A 1 88 ? -24.301 14.970 -37.298 1.00 10.26 518 LEU A O 1
ATOM 683 N N . LEU A 1 89 ? -22.648 15.718 -38.575 1.00 10.76 519 LEU A N 1
ATOM 684 C CA . LEU A 1 89 ? -22.309 16.806 -37.605 1.00 9.93 519 LEU A CA 1
ATOM 685 C C . LEU A 1 89 ? -22.587 18.131 -38.232 1.00 10.81 519 LEU A C 1
ATOM 686 O O . LEU A 1 89 ? -22.257 18.319 -39.407 1.00 12.32 519 LEU A O 1
ATOM 691 N N A SER A 1 90 ? -23.201 19.071 -37.507 0.50 10.43 520 SER A N 1
ATOM 692 N N B SER A 1 90 ? -23.143 19.049 -37.444 0.50 10.78 520 SER A N 1
ATOM 693 C CA A SER A 1 90 ? -23.383 20.403 -38.065 0.50 11.21 520 SER A CA 1
ATOM 694 C CA B SER A 1 90 ? -23.497 20.353 -37.934 0.50 11.76 520 SER A CA 1
ATOM 695 C C A SER A 1 90 ? -22.714 21.373 -37.103 0.50 11.32 520 SER A C 1
ATOM 696 C C B SER A 1 90 ? -22.751 21.382 -37.060 0.50 11.72 520 SER A C 1
ATOM 697 O O A SER A 1 90 ? -22.442 21.022 -35.920 0.50 10.61 520 SER A O 1
ATOM 698 O O B SER A 1 90 ? -22.404 21.049 -35.896 0.50 10.89 520 SER A O 1
ATOM 703 N N . GLY A 1 91 ? -22.525 22.587 -37.605 1.00 11.62 521 GLY A N 1
ATOM 704 C CA . GLY A 1 91 ? -21.994 23.712 -36.816 1.00 12.72 521 GLY A CA 1
ATOM 705 C C . GLY A 1 91 ? -20.544 23.451 -36.362 1.00 11.77 521 GLY A C 1
ATOM 706 O O . GLY A 1 91 ? -20.118 23.962 -35.328 1.00 11.11 521 GLY A O 1
ATOM 707 N N . VAL A 1 92 ? -19.844 22.689 -37.169 1.00 11.91 522 VAL A N 1
ATOM 708 C CA . VAL A 1 92 ? -18.440 22.332 -36.765 1.00 12.59 522 VAL A CA 1
ATOM 709 C C . VAL A 1 92 ? -17.498 23.503 -37.143 1.00 12.91 522 VAL A C 1
ATOM 710 O O . VAL A 1 92 ? -17.321 23.845 -38.338 1.00 14.20 522 VAL A O 1
ATOM 714 N N . SER A 1 93 ? -16.915 24.131 -36.122 1.00 13.98 523 SER A N 1
ATOM 715 C CA . SER A 1 93 ? -16.022 25.293 -36.363 1.00 14.29 523 SER A CA 1
ATOM 716 C C . SER A 1 93 ? -14.668 24.735 -36.919 1.00 14.71 523 SER A C 1
ATOM 717 O O . SER A 1 93 ? -14.374 23.583 -36.842 1.00 13.33 523 SER A O 1
ATOM 720 N N . ASP A 1 94 ? -13.857 25.620 -37.466 1.00 15.25 524 ASP A N 1
ATOM 721 C CA . ASP A 1 94 ? -12.521 25.197 -37.899 1.00 17.24 524 ASP A CA 1
ATOM 722 C C . ASP A 1 94 ? -11.641 24.633 -36.780 1.00 16.39 524 ASP A C 1
ATOM 723 O O . ASP A 1 94 ? -10.975 23.636 -36.991 1.00 15.97 524 ASP A O 1
ATOM 728 N N . ARG A 1 95 ? -11.787 25.128 -35.542 1.00 16.71 525 ARG A N 1
ATOM 729 C CA . ARG A 1 95 ? -10.993 24.572 -34.461 1.00 18.01 525 ARG A CA 1
ATOM 730 C C . ARG A 1 95 ? -11.503 23.184 -34.083 1.00 16.15 525 ARG A C 1
ATOM 731 O O . ARG A 1 95 ? -10.727 22.218 -33.977 1.00 14.78 525 ARG A O 1
ATOM 739 N N . LEU A 1 96 ? -12.831 23.035 -33.996 1.00 14.02 526 LEU A N 1
ATOM 740 C CA . LEU A 1 96 ? -13.308 21.648 -33.729 1.00 13.11 526 LEU A CA 1
ATOM 741 C C . LEU A 1 96 ? -12.919 20.629 -34.799 1.00 11.85 526 LEU A C 1
ATOM 742 O O . LEU A 1 96 ? -12.562 19.450 -34.495 1.00 12.55 526 LEU A O 1
ATOM 747 N N . TYR A 1 97 ? -13.020 21.024 -36.051 1.00 12.03 527 TYR A N 1
ATOM 748 C CA . TYR A 1 97 ? -12.719 20.142 -37.159 1.00 13.90 527 TYR A CA 1
ATOM 749 C C . TYR A 1 97 ? -11.241 19.674 -37.002 1.00 14.18 527 TYR A C 1
ATOM 750 O O . TYR A 1 97 ? -10.958 18.495 -37.179 1.00 16.25 527 TYR A O 1
ATOM 759 N N . GLY A 1 98 ? -10.385 20.633 -36.659 1.00 14.22 528 GLY A N 1
ATOM 760 C CA . GLY A 1 98 ? -8.952 20.314 -36.531 1.00 16.03 528 GLY A CA 1
ATOM 761 C C . GLY A 1 98 ? -8.762 19.227 -35.454 1.00 15.46 528 GLY A C 1
ATOM 762 O O . GLY A 1 98 ? -7.974 18.306 -35.681 1.00 17.08 528 GLY A O 1
ATOM 763 N N . ALA A 1 99 ? -9.491 19.334 -34.324 1.00 13.20 529 ALA A N 1
ATOM 764 C CA . ALA A 1 99 ? -9.395 18.353 -33.215 1.00 13.20 529 ALA A CA 1
ATOM 765 C C . ALA A 1 99 ? -9.885 16.998 -33.769 1.00 12.53 529 ALA A C 1
ATOM 766 O O . ALA A 1 99 ? -9.240 15.973 -33.602 1.00 13.88 529 ALA A O 1
ATOM 768 N N . LEU A 1 100 ? -11.081 16.998 -34.373 1.00 11.49 530 LEU A N 1
ATOM 769 C CA . LEU A 1 100 ? -11.678 15.768 -34.814 1.00 12.48 530 LEU A CA 1
ATOM 770 C C . LEU A 1 100 ? -10.819 15.150 -35.911 1.00 13.28 530 LEU A C 1
ATOM 771 O O . LEU A 1 100 ? -10.729 13.941 -35.950 1.00 14.69 530 LEU A O 1
ATOM 776 N N . ASN A 1 101 ? -10.183 15.951 -36.760 1.00 14.21 531 ASN A N 1
ATOM 777 C CA . ASN A 1 101 ? -9.278 15.385 -37.773 1.00 16.31 531 ASN A CA 1
ATOM 778 C C . ASN A 1 101 ? -8.034 14.764 -37.163 1.00 15.44 531 ASN A C 1
ATOM 779 O O . ASN A 1 101 ? -7.701 13.572 -37.504 1.00 16.24 531 ASN A O 1
ATOM 784 N N . ARG A 1 102 ? -7.437 15.435 -36.161 1.00 15.04 532 ARG A N 1
ATOM 785 C CA . ARG A 1 102 ? -6.244 14.840 -35.489 1.00 16.13 532 ARG A CA 1
ATOM 786 C C . ARG A 1 102 ? -6.584 13.558 -34.737 1.00 16.79 532 ARG A C 1
ATOM 787 O O . ARG A 1 102 ? -5.816 12.612 -34.728 1.00 18.10 532 ARG A O 1
ATOM 795 N N . PHE A 1 103 ? -7.799 13.476 -34.185 1.00 15.15 533 PHE A N 1
ATOM 796 C CA . PHE A 1 103 ? -8.228 12.248 -33.574 1.00 14.89 533 PHE A CA 1
ATOM 797 C C . PHE A 1 103 ? -8.554 11.129 -34.595 1.00 15.52 533 PHE A C 1
ATOM 798 O O . PHE A 1 103 ? -8.714 10.000 -34.214 1.00 18.30 533 PHE A O 1
ATOM 806 N N . GLY A 1 104 ? -8.724 11.453 -35.859 1.00 14.91 534 GLY A N 1
ATOM 807 C CA . GLY A 1 104 ? -9.025 10.453 -36.870 1.00 18.28 534 GLY A CA 1
ATOM 808 C C . GLY A 1 104 ? -10.498 10.272 -37.195 1.00 18.80 534 GLY A C 1
ATOM 809 O O . GLY A 1 104 ? -10.897 9.370 -37.963 1.00 18.72 534 GLY A O 1
ATOM 810 N N . PHE A 1 105 ? -11.318 11.113 -36.553 1.00 16.38 535 PHE A N 1
ATOM 811 C CA . PHE A 1 105 ? -12.747 10.912 -36.633 1.00 15.24 535 PHE A CA 1
ATOM 812 C C . PHE A 1 105 ? -13.309 11.398 -37.987 1.00 16.25 535 PHE A C 1
ATOM 813 O O . PHE A 1 105 ? -14.241 10.747 -38.506 1.00 16.18 535 PHE A O 1
ATOM 821 N N . ILE A 1 106 ? -12.759 12.469 -38.530 1.00 14.78 536 ILE A N 1
ATOM 822 C CA . ILE A 1 106 ? -13.216 13.011 -39.846 1.00 17.44 536 ILE A CA 1
ATOM 823 C C . ILE A 1 106 ? -13.044 11.919 -40.930 1.00 20.43 536 ILE A C 1
ATOM 824 O O . ILE A 1 106 ? -13.989 11.661 -41.694 1.00 21.13 536 ILE A O 1
ATOM 829 N N A GLU A 1 107 ? -11.891 11.265 -40.987 0.50 21.78 537 GLU A N 1
ATOM 830 N N B GLU A 1 107 ? -11.877 11.280 -40.942 0.50 21.97 537 GLU A N 1
ATOM 831 C CA A GLU A 1 107 ? -11.695 10.263 -42.062 0.50 24.10 537 GLU A CA 1
ATOM 832 C CA B GLU A 1 107 ? -11.582 10.235 -41.936 0.50 24.75 537 GLU A CA 1
ATOM 833 C C A GLU A 1 107 ? -12.569 9.053 -41.789 0.50 23.83 537 GLU A C 1
ATOM 834 C C B GLU A 1 107 ? -12.614 9.154 -41.780 0.50 23.85 537 GLU A C 1
ATOM 835 O O A GLU A 1 107 ? -12.978 8.365 -42.726 0.50 26.04 537 GLU A O 1
ATOM 836 O O B GLU A 1 107 ? -13.170 8.681 -42.782 0.50 24.99 537 GLU A O 1
ATOM 847 N N . ALA A 1 108 ? -12.908 8.807 -40.519 1.00 21.51 538 ALA A N 1
ATOM 848 C CA . ALA A 1 108 ? -13.755 7.613 -40.212 1.00 19.91 538 ALA A CA 1
ATOM 849 C C . ALA A 1 108 ? -15.214 7.842 -40.533 1.00 22.77 538 ALA A C 1
ATOM 850 O O . ALA A 1 108 ? -15.946 6.935 -41.016 1.00 22.39 538 ALA A O 1
ATOM 852 N N . LEU A 1 109 ? -15.670 9.077 -40.303 1.00 18.98 539 LEU A N 1
ATOM 853 C CA . LEU A 1 109 ? -17.087 9.381 -40.529 1.00 19.36 539 LEU A CA 1
ATOM 854 C C . LEU A 1 109 ? -17.325 9.679 -41.985 1.00 20.60 539 LEU A C 1
ATOM 855 O O . LEU A 1 109 ? -18.359 9.306 -42.589 1.00 21.15 539 LEU A O 1
ATOM 860 N N . GLY A 1 110 ? -16.346 10.358 -42.576 1.00 22.81 540 GLY A N 1
ATOM 861 C CA . GLY A 1 110 ? -16.425 10.868 -43.945 1.00 20.99 540 GLY A CA 1
ATOM 862 C C . GLY A 1 110 ? -16.655 12.380 -43.961 1.00 21.09 540 GLY A C 1
ATOM 863 O O . GLY A 1 110 ? -17.598 12.912 -43.299 1.00 18.42 540 GLY A O 1
ATOM 864 N N . GLU A 1 111 ? -15.814 13.120 -44.686 1.00 20.09 541 GLU A N 1
ATOM 865 C CA . GLU A 1 111 ? -15.940 14.587 -44.713 1.00 20.56 541 GLU A CA 1
ATOM 866 C C . GLU A 1 111 ? -17.293 15.065 -45.167 1.00 20.24 541 GLU A C 1
ATOM 867 O O . GLU A 1 111 ? -17.703 16.176 -44.816 1.00 19.61 541 GLU A O 1
ATOM 873 N N . GLU A 1 112 ? -17.932 14.301 -46.064 1.00 17.28 542 GLU A N 1
ATOM 874 C CA . GLU A 1 112 ? -19.190 14.761 -46.617 1.00 18.26 542 GLU A CA 1
ATOM 875 C C . GLU A 1 112 ? -20.344 14.760 -45.583 1.00 16.29 542 GLU A C 1
ATOM 876 O O . GLU A 1 112 ? -21.439 15.309 -45.830 1.00 16.15 542 GLU A O 1
ATOM 882 N N . ARG A 1 113 ? -20.077 14.168 -44.427 1.00 15.95 543 ARG A N 1
ATOM 883 C CA . ARG A 1 113 ? -21.039 14.162 -43.276 1.00 14.70 543 ARG A CA 1
ATOM 884 C C . ARG A 1 113 ? -20.854 15.315 -42.248 1.00 14.08 543 ARG A C 1
ATOM 885 O O . ARG A 1 113 ? -21.599 15.342 -41.234 1.00 11.89 543 ARG A O 1
ATOM 893 N N . VAL A 1 114 ? -19.895 16.253 -42.515 1.00 12.30 544 VAL A N 1
ATOM 894 C CA . VAL A 1 114 ? -19.508 17.220 -41.531 1.00 12.32 544 VAL A CA 1
ATOM 895 C C . VAL A 1 114 ? -19.833 18.584 -42.165 1.00 13.36 544 VAL A C 1
ATOM 896 O O . VAL A 1 114 ? -19.335 18.891 -43.307 1.00 15.45 544 VAL A O 1
ATOM 900 N N . PHE A 1 115 ? -20.606 19.409 -41.452 1.00 12.48 545 PHE A N 1
ATOM 901 C CA . PHE A 1 115 ? -21.055 20.707 -41.917 1.00 12.71 545 PHE A CA 1
ATOM 902 C C . PHE A 1 115 ? -20.779 21.852 -40.982 1.00 14.95 545 PHE A C 1
ATOM 903 O O . PHE A 1 115 ? -20.743 21.636 -39.776 1.00 14.28 545 PHE A O 1
ATOM 911 N N . ASP A 1 116 ? -20.668 23.091 -41.539 1.00 14.41 546 ASP A N 1
ATOM 912 C CA . ASP A 1 116 ? -20.404 24.155 -40.663 1.00 17.23 546 ASP A CA 1
ATOM 913 C C . ASP A 1 116 ? -21.665 24.875 -40.226 1.00 15.46 546 ASP A C 1
ATOM 914 O O . ASP A 1 116 ? -21.550 25.889 -39.480 1.00 18.31 546 ASP A O 1
ATOM 919 N N . HIS A 1 117 ? -22.797 24.357 -40.661 1.00 15.77 547 HIS A N 1
ATOM 920 C CA . HIS A 1 117 ? -24.066 25.047 -40.453 1.00 15.24 547 HIS A CA 1
ATOM 921 C C . HIS A 1 117 ? -25.193 24.052 -40.546 1.00 14.01 547 HIS A C 1
ATOM 922 O O . HIS A 1 117 ? -25.249 23.180 -41.463 1.00 13.13 547 HIS A O 1
ATOM 929 N N . ILE A 1 118 ? -26.189 24.272 -39.658 1.00 12.61 548 ILE A N 1
ATOM 930 C CA . ILE A 1 118 ? -27.358 23.414 -39.561 1.00 13.09 548 ILE A CA 1
ATOM 931 C C . ILE A 1 118 ? -28.177 23.393 -40.876 1.00 12.99 548 ILE A C 1
ATOM 932 O O . ILE A 1 118 ? -28.696 22.333 -41.327 1.00 12.83 548 ILE A O 1
ATOM 937 N N . ASP A 1 119 ? -28.210 24.556 -41.564 1.00 14.51 549 ASP A N 1
ATOM 938 C CA . ASP A 1 119 ? -28.934 24.564 -42.839 1.00 16.46 549 ASP A CA 1
ATOM 939 C C . ASP A 1 119 ? -28.376 23.593 -43.871 1.00 15.56 549 ASP A C 1
ATOM 940 O O . ASP A 1 119 ? -29.121 22.973 -44.614 1.00 16.89 549 ASP A O 1
ATOM 945 N N . LYS A 1 120 ? -27.067 23.480 -43.941 1.00 15.60 550 LYS A N 1
ATOM 946 C CA . LYS A 1 120 ? -26.456 22.551 -44.880 1.00 16.20 550 LYS A CA 1
ATOM 947 C C . LYS A 1 120 ? -26.696 21.137 -44.413 1.00 15.99 550 LYS A C 1
ATOM 948 O O . LYS A 1 120 ? -26.882 20.277 -45.264 1.00 14.62 550 LYS A O 1
ATOM 954 N N . ALA A 1 121 ? -26.544 20.868 -43.075 1.00 14.47 551 ALA A N 1
ATOM 955 C CA . ALA A 1 121 ? -26.748 19.489 -42.679 1.00 12.88 551 ALA A CA 1
ATOM 956 C C . ALA A 1 121 ? -28.205 19.044 -42.993 1.00 12.81 551 ALA A C 1
ATOM 957 O O . ALA A 1 121 ? -28.502 17.870 -43.299 1.00 13.12 551 ALA A O 1
ATOM 959 N N . LEU A 1 122 ? -29.128 19.951 -42.734 1.00 13.33 552 LEU A N 1
ATOM 960 C CA . LEU A 1 122 ? -30.536 19.645 -42.976 1.00 13.95 552 LEU A CA 1
ATOM 961 C C . LEU A 1 122 ? -30.852 19.399 -44.456 1.00 15.75 552 LEU A C 1
ATOM 962 O O . LEU A 1 122 ? -31.672 18.473 -44.805 1.00 17.06 552 LEU A O 1
ATOM 967 N N . ALA A 1 123 ? -30.273 20.241 -45.264 1.00 15.14 553 ALA A N 1
ATOM 968 C CA . ALA A 1 123 ? -30.413 20.036 -46.749 1.00 16.74 553 ALA A CA 1
ATOM 969 C C . ALA A 1 123 ? -29.964 18.619 -47.123 1.00 16.50 553 ALA A C 1
ATOM 970 O O . ALA A 1 123 ? -30.625 17.939 -47.880 1.00 18.00 553 ALA A O 1
ATOM 972 N N . TYR A 1 124 ? -28.767 18.192 -46.643 1.00 14.85 554 TYR A N 1
ATOM 973 C CA . TYR A 1 124 ? -28.347 16.843 -46.853 1.00 14.94 554 TYR A CA 1
ATOM 974 C C . TYR A 1 124 ? -29.189 15.717 -46.233 1.00 15.98 554 TYR A C 1
ATOM 975 O O . TYR A 1 124 ? -29.382 14.653 -46.821 1.00 16.85 554 TYR A O 1
ATOM 984 N N . ALA A 1 125 ? -29.583 15.869 -44.980 1.00 15.06 555 ALA A N 1
ATOM 985 C CA . ALA A 1 125 ? -30.500 14.996 -44.352 1.00 14.62 555 ALA A CA 1
ATOM 986 C C . ALA A 1 125 ? -31.816 14.824 -45.168 1.00 14.96 555 ALA A C 1
ATOM 987 O O . ALA A 1 125 ? -32.287 13.736 -45.324 1.00 16.41 555 ALA A O 1
ATOM 989 N N . LYS A 1 126 ? -32.357 15.909 -45.681 1.00 16.91 556 LYS A N 1
ATOM 990 C CA . LYS A 1 126 ? -33.548 15.865 -46.469 1.00 18.87 556 LYS A CA 1
ATOM 991 C C . LYS A 1 126 ? -33.310 14.983 -47.702 1.00 19.87 556 LYS A C 1
ATOM 992 O O . LYS A 1 126 ? -34.155 14.154 -48.048 1.00 21.40 556 LYS A O 1
ATOM 998 N N . LEU A 1 127 ? -32.179 15.160 -48.344 1.00 19.93 557 LEU A N 1
ATOM 999 C CA . LEU A 1 127 ? -31.836 14.416 -49.568 1.00 22.02 557 LEU A CA 1
ATOM 1000 C C . LEU A 1 127 ? -31.732 12.926 -49.229 1.00 22.59 557 LEU A C 1
ATOM 1001 O O . LEU A 1 127 ? -32.326 12.066 -49.902 1.00 27.30 557 LEU A O 1
ATOM 1006 N N . LEU A 1 128 ? -31.148 12.625 -48.075 1.00 21.22 558 LEU A N 1
ATOM 1007 C CA . LEU A 1 128 ? -30.950 11.258 -47.641 1.00 20.56 558 LEU A CA 1
ATOM 1008 C C . LEU A 1 128 ? -32.247 10.592 -47.358 1.00 22.94 558 LEU A C 1
ATOM 1009 O O . LEU A 1 128 ? -32.392 9.396 -47.643 1.00 25.75 558 LEU A O 1
ATOM 1014 N N . VAL A 1 129 ? -33.168 11.285 -46.684 1.00 22.21 559 VAL A N 1
ATOM 1015 C CA . VAL A 1 129 ? -34.473 10.679 -46.378 1.00 26.33 559 VAL A CA 1
ATOM 1016 C C . VAL A 1 129 ? -35.264 10.462 -47.697 1.00 31.94 559 VAL A C 1
ATOM 1017 O O . VAL A 1 129 ? -35.755 9.394 -47.904 1.00 35.33 559 VAL A O 1
ATOM 1021 N N . GLU A 1 130 ? -35.293 11.464 -48.587 1.00 33.14 560 GLU A N 1
ATOM 1022 C CA . GLU A 1 130 ? -35.922 11.371 -49.949 1.00 39.90 560 GLU A CA 1
ATOM 1023 C C . GLU A 1 130 ? -35.427 10.138 -50.721 1.00 45.37 560 GLU A C 1
ATOM 1024 O O . GLU A 1 130 ? -36.194 9.500 -51.430 1.00 50.26 560 GLU A O 1
ATOM 1030 N N . THR A 1 131 ? -34.139 9.815 -50.590 1.00 46.29 561 THR A N 1
ATOM 1031 C CA . THR A 1 131 ? -33.482 8.772 -51.411 1.00 49.66 561 THR A CA 1
ATOM 1032 C C . THR A 1 131 ? -33.102 7.508 -50.633 1.00 46.30 561 THR A C 1
ATOM 1033 O O . THR A 1 131 ? -33.873 7.019 -49.802 1.00 50.89 561 THR A O 1
ATOM 1037 N N . GLY B 1 8 ? -18.273 -6.012 -17.822 1.00 38.48 438 GLY B N 1
ATOM 1038 C CA . GLY B 1 8 ? -17.070 -6.938 -17.990 1.00 38.42 438 GLY B CA 1
ATOM 1039 C C . GLY B 1 8 ? -15.848 -6.247 -18.650 1.00 38.36 438 GLY B C 1
ATOM 1040 O O . GLY B 1 8 ? -14.700 -6.394 -18.196 1.00 38.32 438 GLY B O 1
ATOM 1057 N N . ASP B 1 10 ? -15.748 -2.886 -18.989 1.00 34.96 440 ASP B N 1
ATOM 1058 C CA . ASP B 1 10 ? -15.863 -1.455 -18.532 1.00 37.47 440 ASP B CA 1
ATOM 1059 C C . ASP B 1 10 ? -14.503 -0.939 -18.066 1.00 33.50 440 ASP B C 1
ATOM 1060 O O . ASP B 1 10 ? -13.809 -1.652 -17.395 1.00 34.72 440 ASP B O 1
ATOM 1065 N N . ASP B 1 11 ? -14.157 0.304 -18.381 1.00 32.71 441 ASP B N 1
ATOM 1066 C CA . ASP B 1 11 ? -13.047 1.016 -17.709 1.00 29.51 441 ASP B CA 1
ATOM 1067 C C . ASP B 1 11 ? -13.508 1.320 -16.283 1.00 27.06 441 ASP B C 1
ATOM 1068 O O . ASP B 1 11 ? -14.389 2.159 -16.101 1.00 27.18 441 ASP B O 1
ATOM 1073 N N . PRO B 1 12 ? -12.990 0.612 -15.252 1.00 27.81 442 PRO B N 1
ATOM 1074 C CA . PRO B 1 12 ? -13.514 0.900 -13.916 1.00 29.11 442 PRO B CA 1
ATOM 1075 C C . PRO B 1 12 ? -13.201 2.314 -13.369 1.00 25.42 442 PRO B C 1
ATOM 1076 O O . PRO B 1 12 ? -13.844 2.764 -12.440 1.00 26.77 442 PRO B O 1
ATOM 1080 N N . ASP B 1 13 ? -12.233 2.988 -13.959 1.00 27.02 443 ASP B N 1
ATOM 1081 C CA . ASP B 1 13 ? -11.858 4.332 -13.499 1.00 21.74 443 ASP B CA 1
ATOM 1082 C C . ASP B 1 13 ? -12.276 5.403 -14.506 1.00 21.33 443 ASP B C 1
ATOM 1083 O O . ASP B 1 13 ? -11.772 6.519 -14.465 1.00 19.00 443 ASP B O 1
ATOM 1088 N N . ALA B 1 14 ? -13.156 5.079 -15.430 1.00 19.84 444 ALA B N 1
ATOM 1089 C CA . ALA B 1 14 ? -13.777 6.159 -16.266 1.00 19.09 444 ALA B CA 1
ATOM 1090 C C . ALA B 1 14 ? -14.457 7.195 -15.411 1.00 17.31 444 ALA B C 1
ATOM 1091 O O . ALA B 1 14 ? -14.993 6.882 -14.323 1.00 17.78 444 ALA B O 1
ATOM 1093 N N . THR B 1 15 ? -14.431 8.467 -15.844 1.00 15.95 445 THR B N 1
ATOM 1094 C CA . THR B 1 15 ? -15.120 9.486 -15.117 1.00 14.88 445 THR B CA 1
ATOM 1095 C C . THR B 1 15 ? -16.591 9.172 -14.849 1.00 16.21 445 THR B C 1
ATOM 1096 O O . THR B 1 15 ? -17.079 9.519 -13.769 1.00 17.58 445 THR B O 1
ATOM 1100 N N . SER B 1 16 ? -17.209 8.516 -15.818 1.00 18.37 446 SER B N 1
ATOM 1101 C CA . SER B 1 16 ? -18.619 8.134 -15.702 1.00 22.58 446 SER B CA 1
ATOM 1102 C C . SER B 1 16 ? -18.905 7.228 -14.509 1.00 22.82 446 SER B C 1
ATOM 1103 O O . SER B 1 16 ? -20.053 7.142 -14.070 1.00 25.98 446 SER B O 1
ATOM 1106 N N . LYS B 1 17 ? -17.872 6.561 -14.004 1.00 22.27 447 LYS B N 1
ATOM 1107 C CA . LYS B 1 17 ? -18.017 5.673 -12.844 1.00 24.82 447 LYS B CA 1
ATOM 1108 C C . LYS B 1 17 ? -17.782 6.311 -11.514 1.00 25.58 447 LYS B C 1
ATOM 1109 O O . LYS B 1 17 ? -17.903 5.633 -10.462 1.00 26.89 447 LYS B O 1
ATOM 1115 N N . LYS B 1 18 ? -17.457 7.616 -11.530 1.00 21.35 448 LYS B N 1
ATOM 1116 C CA . LYS B 1 18 ? -17.155 8.399 -10.343 1.00 19.96 448 LYS B CA 1
ATOM 1117 C C . LYS B 1 18 ? -18.247 9.368 -10.034 1.00 20.33 448 LYS B C 1
ATOM 1118 O O . LYS B 1 18 ? -19.072 9.626 -10.904 1.00 22.75 448 LYS B O 1
ATOM 1124 N N . VAL B 1 19 ? -18.285 9.851 -8.783 1.00 20.38 449 VAL B N 1
ATOM 1125 C CA . VAL B 1 19 ? -19.158 10.919 -8.332 1.00 20.96 449 VAL B CA 1
ATOM 1126 C C . VAL B 1 19 ? -18.331 12.226 -8.382 1.00 21.19 449 VAL B C 1
ATOM 1127 O O . VAL B 1 19 ? -17.312 12.400 -7.662 1.00 20.56 449 VAL B O 1
ATOM 1131 N N . VAL B 1 20 ? -18.674 13.055 -9.367 1.00 19.83 450 VAL B N 1
ATOM 1132 C CA . VAL B 1 20 ? -17.959 14.290 -9.632 1.00 17.18 450 VAL B CA 1
ATOM 1133 C C . VAL B 1 20 ? -18.750 15.433 -9.075 1.00 17.19 450 VAL B C 1
ATOM 1134 O O . VAL B 1 20 ? -19.930 15.677 -9.466 1.00 17.79 450 VAL B O 1
ATOM 1138 N N . PRO B 1 21 ? -18.201 16.108 -8.062 1.00 17.87 451 PRO B N 1
ATOM 1139 C CA . PRO B 1 21 ? -18.946 17.194 -7.483 1.00 18.07 451 PRO B CA 1
ATOM 1140 C C . PRO B 1 21 ? -19.342 18.295 -8.467 1.00 18.79 451 PRO B C 1
ATOM 1141 O O . PRO B 1 21 ? -18.628 18.526 -9.445 1.00 16.44 451 PRO B O 1
ATOM 1145 N N . LEU B 1 22 ? -20.483 18.959 -8.243 1.00 19.19 452 LEU B N 1
ATOM 1146 C CA . LEU B 1 22 ? -20.762 20.158 -8.957 1.00 18.86 452 LEU B CA 1
ATOM 1147 C C . LEU B 1 22 ? -19.647 21.147 -8.697 1.00 20.63 452 LEU B C 1
ATOM 1148 O O . LEU B 1 22 ? -19.152 21.315 -7.563 1.00 19.66 452 LEU B O 1
ATOM 1153 N N . GLY B 1 23 ? -19.248 21.867 -9.735 1.00 21.11 453 GLY B N 1
ATOM 1154 C CA . GLY B 1 23 ? -18.197 22.876 -9.508 1.00 19.58 453 GLY B CA 1
ATOM 1155 C C . GLY B 1 23 ? -16.857 22.309 -9.916 1.00 18.03 453 GLY B C 1
ATOM 1156 O O . GLY B 1 23 ? -15.877 23.035 -9.942 1.00 16.96 453 GLY B O 1
ATOM 1157 N N . VAL B 1 24 ? -16.836 21.032 -10.337 1.00 15.53 454 VAL B N 1
ATOM 1158 C CA . VAL B 1 24 ? -15.527 20.429 -10.623 1.00 13.40 454 VAL B CA 1
ATOM 1159 C C . VAL B 1 24 ? -15.556 20.112 -12.098 1.00 13.47 454 VAL B C 1
ATOM 1160 O O . VAL B 1 24 ? -16.503 19.401 -12.541 1.00 15.73 454 VAL B O 1
ATOM 1164 N N A GLU B 1 25 ? -14.593 20.625 -12.873 0.50 12.25 455 GLU B N 1
ATOM 1165 N N B GLU B 1 25 ? -14.555 20.605 -12.809 0.50 12.96 455 GLU B N 1
ATOM 1166 C CA A GLU B 1 25 ? -14.494 20.281 -14.345 0.50 12.35 455 GLU B CA 1
ATOM 1167 C CA B GLU B 1 25 ? -14.401 20.317 -14.241 0.50 13.84 455 GLU B CA 1
ATOM 1168 C C A GLU B 1 25 ? -13.359 19.313 -14.518 0.50 11.84 455 GLU B C 1
ATOM 1169 C C B GLU B 1 25 ? -13.362 19.197 -14.414 0.50 12.76 455 GLU B C 1
ATOM 1170 O O A GLU B 1 25 ? -12.364 19.468 -13.826 0.50 11.66 455 GLU B O 1
ATOM 1171 O O B GLU B 1 25 ? -12.482 19.051 -13.571 0.50 12.28 455 GLU B O 1
ATOM 1182 N N . ILE B 1 26 ? -13.523 18.346 -15.432 1.00 11.88 456 ILE B N 1
ATOM 1183 C CA . ILE B 1 26 ? -12.504 17.278 -15.694 1.00 12.54 456 ILE B CA 1
ATOM 1184 C C . ILE B 1 26 ? -12.194 17.278 -17.172 1.00 12.28 456 ILE B C 1
ATOM 1185 O O . ILE B 1 26 ? -13.130 17.399 -17.971 1.00 12.56 456 ILE B O 1
ATOM 1190 N N . TYR B 1 27 ? -10.882 17.226 -17.514 1.00 10.57 457 TYR B N 1
ATOM 1191 C CA . TYR B 1 27 ? -10.493 17.104 -18.926 1.00 9.53 457 TYR B CA 1
ATOM 1192 C C . TYR B 1 27 ? -9.534 15.902 -18.930 1.00 9.60 457 TYR B C 1
ATOM 1193 O O . TYR B 1 27 ? -8.556 15.920 -18.124 1.00 10.76 457 TYR B O 1
ATOM 1202 N N . GLU B 1 28 ? -9.732 14.926 -19.830 1.00 9.58 458 GLU B N 1
ATOM 1203 C CA . GLU B 1 28 ? -8.859 13.802 -19.924 1.00 10.73 458 GLU B CA 1
ATOM 1204 C C . GLU B 1 28 ? -8.014 13.844 -21.205 1.00 11.86 458 GLU B C 1
ATOM 1205 O O . GLU B 1 28 ? -8.536 14.120 -22.306 1.00 12.32 458 GLU B O 1
ATOM 1211 N N . ILE B 1 29 ? -6.710 13.689 -21.050 1.00 11.21 459 ILE B N 1
ATOM 1212 C CA . ILE B 1 29 ? -5.770 13.706 -22.205 1.00 12.90 459 ILE B CA 1
ATOM 1213 C C . ILE B 1 29 ? -5.615 12.332 -22.729 1.00 14.62 459 ILE B C 1
ATOM 1214 O O . ILE B 1 29 ? -5.491 11.372 -21.983 1.00 16.54 459 ILE B O 1
ATOM 1219 N N . ASN B 1 30 ? -5.599 12.277 -24.075 1.00 15.57 460 ASN B N 1
ATOM 1220 C CA . ASN B 1 30 ? -5.672 11.016 -24.772 1.00 20.11 460 ASN B CA 1
ATOM 1221 C C . ASN B 1 30 ? -4.378 10.215 -24.989 1.00 20.76 460 ASN B C 1
ATOM 1222 O O . ASN B 1 30 ? -4.445 9.032 -25.381 1.00 24.42 460 ASN B O 1
ATOM 1227 N N . GLY B 1 31 ? -3.224 10.779 -24.701 1.00 18.71 461 GLY B N 1
ATOM 1228 C CA . GLY B 1 31 ? -1.933 10.063 -24.995 1.00 17.29 461 GLY B CA 1
ATOM 1229 C C . GLY B 1 31 ? -0.779 11.013 -24.718 1.00 15.33 461 GLY B C 1
ATOM 1230 O O . GLY B 1 31 ? -0.975 11.983 -23.993 1.00 15.07 461 GLY B O 1
ATOM 1231 N N A PRO B 1 32 ? 0.428 10.726 -25.236 0.50 14.91 462 PRO B N 1
ATOM 1232 N N B PRO B 1 32 ? 0.349 10.888 -25.482 0.50 15.16 462 PRO B N 1
ATOM 1233 C CA A PRO B 1 32 ? 1.534 11.693 -25.064 0.50 14.14 462 PRO B CA 1
ATOM 1234 C CA B PRO B 1 32 ? 1.545 11.746 -25.231 0.50 14.68 462 PRO B CA 1
ATOM 1235 C C A PRO B 1 32 ? 1.118 13.176 -25.262 0.50 12.73 462 PRO B C 1
ATOM 1236 C C B PRO B 1 32 ? 1.169 13.216 -25.338 0.50 12.89 462 PRO B C 1
ATOM 1237 O O A PRO B 1 32 ? 0.330 13.519 -26.145 0.50 13.95 462 PRO B O 1
ATOM 1238 O O B PRO B 1 32 ? 0.466 13.588 -26.278 0.50 14.39 462 PRO B O 1
ATOM 1245 N N . PHE B 1 33 ? 1.635 14.034 -24.410 1.00 12.29 463 PHE B N 1
ATOM 1246 C CA . PHE B 1 33 ? 1.251 15.436 -24.394 1.00 10.92 463 PHE B CA 1
ATOM 1247 C C . PHE B 1 33 ? 2.268 16.209 -25.249 1.00 10.94 463 PHE B C 1
ATOM 1248 O O . PHE B 1 33 ? 3.255 16.823 -24.766 1.00 11.66 463 PHE B O 1
ATOM 1256 N N . PHE B 1 34 ? 2.002 16.179 -26.565 1.00 9.79 464 PHE B N 1
ATOM 1257 C CA . PHE B 1 34 ? 2.795 16.933 -27.534 1.00 10.60 464 PHE B CA 1
ATOM 1258 C C . PHE B 1 34 ? 1.934 18.033 -28.237 1.00 10.52 464 PHE B C 1
ATOM 1259 O O . PHE B 1 34 ? 0.920 18.442 -27.638 1.00 12.71 464 PHE B O 1
ATOM 1267 N N . PHE B 1 35 ? 2.263 18.461 -29.482 1.00 10.65 465 PHE B N 1
ATOM 1268 C CA . PHE B 1 35 ? 1.527 19.591 -30.072 1.00 11.10 465 PHE B CA 1
ATOM 1269 C C . PHE B 1 35 ? 0.018 19.283 -30.251 1.00 10.85 465 PHE B C 1
ATOM 1270 O O . PHE B 1 35 ? -0.759 20.198 -30.124 1.00 13.04 465 PHE B O 1
ATOM 1278 N N . GLY B 1 36 ? -0.355 18.038 -30.487 1.00 11.24 466 GLY B N 1
ATOM 1279 C CA . GLY B 1 36 ? -1.840 17.683 -30.780 1.00 12.57 466 GLY B CA 1
ATOM 1280 C C . GLY B 1 36 ? -2.655 18.068 -29.560 1.00 12.58 466 GLY B C 1
ATOM 1281 O O . GLY B 1 36 ? -3.673 18.836 -29.637 1.00 14.18 466 GLY B O 1
ATOM 1282 N N . VAL B 1 37 ? -2.242 17.526 -28.408 1.00 12.20 467 VAL B N 1
ATOM 1283 C CA . VAL B 1 37 ? -2.944 17.828 -27.157 1.00 11.86 467 VAL B CA 1
ATOM 1284 C C . VAL B 1 37 ? -2.823 19.309 -26.798 1.00 11.91 467 VAL B C 1
ATOM 1285 O O . VAL B 1 37 ? -3.803 19.919 -26.301 1.00 13.22 467 VAL B O 1
ATOM 1289 N N . ALA B 1 38 ? -1.620 19.888 -26.964 1.00 10.97 468 ALA B N 1
ATOM 1290 C CA . ALA B 1 38 ? -1.496 21.323 -26.692 1.00 12.35 468 ALA B CA 1
ATOM 1291 C C . ALA B 1 38 ? -2.455 22.233 -27.483 1.00 14.39 468 ALA B C 1
ATOM 1292 O O . ALA B 1 38 ? -2.941 23.206 -26.937 1.00 13.04 468 ALA B O 1
ATOM 1294 N N . ASP B 1 39 ? -2.692 21.877 -28.733 1.00 13.72 469 ASP B N 1
ATOM 1295 C CA . ASP B 1 39 ? -3.638 22.614 -29.566 1.00 16.81 469 ASP B CA 1
ATOM 1296 C C . ASP B 1 39 ? -5.050 22.532 -29.013 1.00 15.55 469 ASP B C 1
ATOM 1297 O O . ASP B 1 39 ? -5.808 23.539 -29.075 1.00 18.24 469 ASP B O 1
ATOM 1302 N N . ARG B 1 40 ? -5.397 21.374 -28.468 1.00 13.97 470 ARG B N 1
ATOM 1303 C CA . ARG B 1 40 ? -6.778 21.182 -27.887 1.00 13.69 470 ARG B CA 1
ATOM 1304 C C . ARG B 1 40 ? -6.982 21.828 -26.512 1.00 16.16 470 ARG B C 1
ATOM 1305 O O . ARG B 1 40 ? -8.075 22.205 -26.160 1.00 18.55 470 ARG B O 1
ATOM 1313 N N . LEU B 1 41 ? -5.906 21.920 -25.729 1.00 13.60 471 LEU B N 1
ATOM 1314 C CA . LEU B 1 41 ? -6.062 22.317 -24.365 1.00 14.29 471 LEU B CA 1
ATOM 1315 C C . LEU B 1 41 ? -6.019 23.847 -24.344 1.00 15.15 471 LEU B C 1
ATOM 1316 O O . LEU B 1 41 ? -6.590 24.450 -23.466 1.00 14.47 471 LEU B O 1
ATOM 1321 N N . LYS B 1 42 ? -5.388 24.443 -25.355 1.00 15.88 472 LYS B N 1
ATOM 1322 C CA . LYS B 1 42 ? -5.156 25.891 -25.288 1.00 18.30 472 LYS B CA 1
ATOM 1323 C C . LYS B 1 42 ? -6.474 26.712 -25.324 1.00 17.16 472 LYS B C 1
ATOM 1324 O O . LYS B 1 42 ? -7.402 26.476 -26.142 1.00 19.79 472 LYS B O 1
ATOM 1330 N N . GLY B 1 43 ? -6.607 27.589 -24.333 1.00 13.89 473 GLY B N 1
ATOM 1331 C CA . GLY B 1 43 ? -7.836 28.345 -24.160 1.00 14.55 473 GLY B CA 1
ATOM 1332 C C . GLY B 1 43 ? -9.061 27.661 -23.625 1.00 15.36 473 GLY B C 1
ATOM 1333 O O . GLY B 1 43 ? -10.158 28.211 -23.641 1.00 16.19 473 GLY B O 1
ATOM 1334 N N . VAL B 1 44 ? -8.865 26.435 -23.162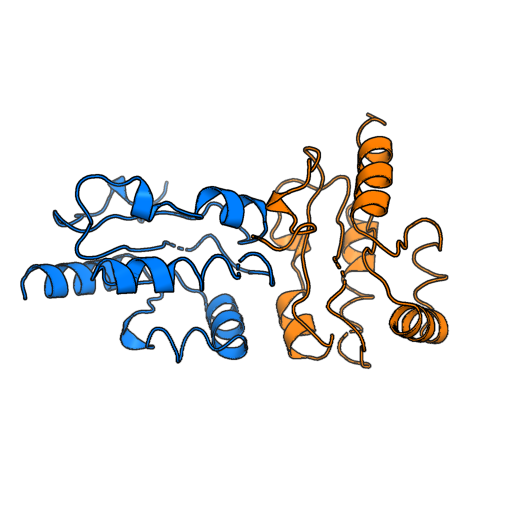 1.00 13.48 474 VAL B N 1
ATOM 1335 C CA . VAL B 1 44 ? -10.074 25.648 -22.670 1.00 13.21 474 VAL B CA 1
ATOM 1336 C C . VAL B 1 44 ? -10.783 26.387 -21.564 1.00 13.74 474 VAL B C 1
ATOM 1337 O O . VAL B 1 44 ? -12.015 26.392 -21.519 1.00 13.54 474 VAL B O 1
ATOM 1341 N N . LEU B 1 45 ? -10.055 27.023 -20.649 1.00 13.68 475 LEU B N 1
ATOM 1342 C CA . LEU B 1 45 ? -10.783 27.623 -19.525 1.00 15.04 475 LEU B CA 1
ATOM 1343 C C . LEU B 1 45 ? -11.680 28.784 -20.032 1.00 15.90 475 LEU B C 1
ATOM 1344 O O . LEU B 1 45 ? -12.772 29.009 -19.477 1.00 17.54 475 LEU B O 1
ATOM 1349 N N . ASP B 1 46 ? -11.202 29.508 -21.072 1.00 16.33 476 ASP B N 1
ATOM 1350 C CA . ASP B 1 46 ? -11.954 30.707 -21.612 1.00 20.19 476 ASP B CA 1
ATOM 1351 C C . ASP B 1 46 ? -13.323 30.322 -22.247 1.00 21.70 476 ASP B C 1
ATOM 1352 O O . ASP B 1 46 ? -14.235 31.149 -22.331 1.00 22.82 476 ASP B O 1
ATOM 1357 N N . VAL B 1 47 ? -13.461 29.069 -22.678 1.00 19.19 477 VAL B N 1
ATOM 1358 C CA . VAL B 1 47 ? -14.744 28.617 -23.206 1.00 20.10 477 VAL B CA 1
ATOM 1359 C C . VAL B 1 47 ? -15.676 28.019 -22.209 1.00 20.87 477 VAL B C 1
ATOM 1360 O O . VAL B 1 47 ? -16.762 27.598 -22.571 1.00 25.85 477 VAL B O 1
ATOM 1364 N N . ILE B 1 48 ? -15.332 28.031 -20.920 1.00 21.28 478 ILE B N 1
ATOM 1365 C CA . ILE B 1 48 ? -16.201 27.551 -19.880 1.00 22.52 478 ILE B CA 1
ATOM 1366 C C . ILE B 1 48 ? -16.843 28.772 -19.222 1.00 22.80 478 ILE B C 1
ATOM 1367 O O . ILE B 1 48 ? -16.132 29.612 -18.679 1.00 22.73 478 ILE B O 1
ATOM 1372 N N A GLU B 1 49 ? -18.166 28.890 -19.304 0.50 24.24 479 GLU B N 1
ATOM 1373 N N B GLU B 1 49 ? -18.169 28.875 -19.312 0.50 24.55 479 GLU B N 1
ATOM 1374 C CA A GLU B 1 49 ? -18.814 30.135 -18.929 0.50 25.90 479 GLU B CA 1
ATOM 1375 C CA B GLU B 1 49 ? -18.890 30.077 -18.915 0.50 26.63 479 GLU B CA 1
ATOM 1376 C C A GLU B 1 49 ? -18.920 30.310 -17.401 0.50 25.20 479 GLU B C 1
ATOM 1377 C C B GLU B 1 49 ? -18.885 30.288 -17.402 0.50 25.49 479 GLU B C 1
ATOM 1378 O O A GLU B 1 49 ? -18.725 31.421 -16.917 0.50 24.49 479 GLU B O 1
ATOM 1379 O O B GLU B 1 49 ? -18.607 31.390 -16.930 0.50 24.78 479 GLU B O 1
ATOM 1390 N N . GLU B 1 50 ? -19.195 29.245 -16.638 1.00 24.92 480 GLU B N 1
ATOM 1391 C CA . GLU B 1 50 ? -19.168 29.374 -15.209 1.00 28.02 480 GLU B CA 1
ATOM 1392 C C . GLU B 1 50 ? -17.788 28.984 -14.651 1.00 24.40 480 GLU B C 1
ATOM 1393 O O . GLU B 1 50 ? -17.330 27.865 -14.913 1.00 28.34 480 GLU B O 1
ATOM 1399 N N . THR B 1 51 ? -17.169 29.867 -13.870 1.00 23.13 481 THR B N 1
ATOM 1400 C CA . THR B 1 51 ? -15.809 29.607 -13.335 1.00 20.35 481 THR B CA 1
ATOM 1401 C C . THR B 1 51 ? -15.816 28.299 -12.474 1.00 19.18 481 THR B C 1
ATOM 1402 O O . THR B 1 51 ? -16.572 28.259 -11.450 1.00 21.61 481 THR B O 1
ATOM 1406 N N . PRO B 1 52 ? -14.972 27.281 -12.853 1.00 18.75 482 PRO B N 1
ATOM 1407 C CA . PRO B 1 52 ? -14.945 26.097 -12.065 1.00 19.88 482 PRO B CA 1
ATOM 1408 C C . PRO B 1 52 ? -14.199 26.366 -10.773 1.00 16.40 482 PRO B C 1
ATOM 1409 O O . PRO B 1 52 ? -13.160 27.141 -10.781 1.00 16.02 482 PRO B O 1
ATOM 1413 N N . LYS B 1 53 ? -14.670 25.757 -9.674 1.00 16.50 483 LYS B N 1
ATOM 1414 C CA . LYS B 1 53 ? -13.919 25.835 -8.429 1.00 16.40 483 LYS B CA 1
ATOM 1415 C C . LYS B 1 53 ? -12.615 25.061 -8.590 1.00 13.88 483 LYS B C 1
ATOM 1416 O O . LYS B 1 53 ? -11.552 25.478 -8.136 1.00 13.53 483 LYS B O 1
ATOM 1422 N N . VAL B 1 54 ? -12.756 23.919 -9.224 1.00 11.97 484 VAL B N 1
ATOM 1423 C CA . VAL B 1 54 ? -11.636 22.922 -9.374 1.00 12.28 484 VAL B CA 1
ATOM 1424 C C . VAL B 1 54 ? -11.619 22.424 -10.789 1.00 12.67 484 VAL B C 1
ATOM 1425 O O . VAL B 1 54 ? -12.664 22.175 -11.379 1.00 12.67 484 VAL B O 1
ATOM 1429 N N . PHE B 1 55 ? -10.431 22.359 -11.393 1.00 11.85 485 PHE B N 1
ATOM 1430 C CA . PHE B 1 55 ? -10.250 21.736 -12.709 1.00 11.78 485 PHE B CA 1
ATOM 1431 C C . PHE B 1 55 ? -9.283 20.590 -12.539 1.00 11.86 485 PHE B C 1
ATOM 1432 O O . PHE B 1 55 ? -8.205 20.793 -12.108 1.00 11.71 485 PHE B O 1
ATOM 1440 N N . ILE B 1 56 ? -9.712 19.360 -12.824 1.00 10.28 486 ILE B N 1
ATOM 1441 C CA . ILE B 1 56 ? -8.789 18.175 -12.806 1.00 10.25 486 ILE B CA 1
ATOM 1442 C C . ILE B 1 56 ? -8.372 17.778 -14.213 1.00 10.47 486 ILE B C 1
ATOM 1443 O O . ILE B 1 56 ? -9.227 17.498 -15.070 1.00 10.51 486 ILE B O 1
ATOM 1448 N N A LEU B 1 57 ? -7.069 17.739 -14.404 0.50 9.75 487 LEU B N 1
ATOM 1449 N N B LEU B 1 57 ? -7.046 17.754 -14.457 0.50 9.86 487 LEU B N 1
ATOM 1450 C CA A LEU B 1 57 ? -6.515 17.276 -15.646 0.50 9.57 487 LEU B CA 1
ATOM 1451 C CA B LEU B 1 57 ? -6.464 17.221 -15.739 0.50 9.56 487 LEU B CA 1
ATOM 1452 C C A LEU B 1 57 ? -6.226 15.793 -15.348 0.50 10.20 487 LEU B C 1
ATOM 1453 C C B LEU B 1 57 ? -6.059 15.777 -15.526 0.50 9.78 487 LEU B C 1
ATOM 1454 O O A LEU B 1 57 ? -5.504 15.503 -14.403 0.50 10.27 487 LEU B O 1
ATOM 1455 O O B LEU B 1 57 ? -5.039 15.506 -14.857 0.50 8.67 487 LEU B O 1
ATOM 1464 N N . ARG B 1 58 ? -6.856 14.866 -16.111 1.00 9.53 488 ARG B N 1
ATOM 1465 C CA . ARG B 1 58 ? -6.602 13.434 -15.974 1.00 10.35 488 ARG B CA 1
ATOM 1466 C C . ARG B 1 58 ? -5.467 13.084 -16.893 1.00 11.45 488 ARG B C 1
ATOM 1467 O O . ARG B 1 58 ? -5.588 13.251 -18.137 1.00 11.66 488 ARG B O 1
ATOM 1491 N N . ARG B 1 60 ? -3.672 9.885 -16.682 1.00 14.00 490 ARG B N 1
ATOM 1492 C CA . ARG B 1 60 ? -3.326 8.490 -16.604 1.00 15.04 490 ARG B CA 1
ATOM 1493 C C . ARG B 1 60 ? -2.806 7.929 -17.946 1.00 15.49 490 ARG B C 1
ATOM 1494 O O . ARG B 1 60 ? -2.031 6.945 -17.916 1.00 17.45 490 ARG B O 1
ATOM 1502 N N . ARG B 1 61 ? -3.263 8.491 -19.056 1.00 15.72 491 ARG B N 1
ATOM 1503 C CA . ARG B 1 61 ? -2.794 8.083 -20.411 1.00 18.07 491 ARG B CA 1
ATOM 1504 C C . ARG B 1 61 ? -1.588 8.816 -20.925 1.00 18.07 491 ARG B C 1
ATOM 1505 O O . ARG B 1 61 ? -1.265 8.667 -22.135 1.00 19.47 491 ARG B O 1
ATOM 1513 N N . VAL B 1 62 ? -0.976 9.628 -20.075 1.00 16.37 492 VAL B N 1
ATOM 1514 C CA . VAL B 1 62 ? 0.068 10.518 -20.513 1.00 14.95 492 VAL B CA 1
ATOM 1515 C C . VAL B 1 62 ? 1.421 10.047 -19.975 1.00 17.45 492 VAL B C 1
ATOM 1516 O O . VAL B 1 62 ? 1.750 10.247 -18.829 1.00 16.34 492 VAL B O 1
ATOM 1520 N N . PRO B 1 63 ? 2.248 9.455 -20.811 1.00 18.81 493 PRO B N 1
ATOM 1521 C CA . PRO B 1 63 ? 3.497 8.977 -20.206 1.00 20.85 493 PRO B CA 1
ATOM 1522 C C . PRO B 1 63 ? 4.636 9.925 -20.386 1.00 19.61 493 PRO B C 1
ATOM 1523 O O . PRO B 1 63 ? 5.661 9.817 -19.671 1.00 20.58 493 PRO B O 1
ATOM 1527 N N . VAL B 1 64 ? 4.460 10.867 -21.342 1.00 17.49 494 VAL B N 1
ATOM 1528 C CA . VAL B 1 64 ? 5.541 11.730 -21.763 1.00 16.68 494 VAL B CA 1
ATOM 1529 C C . VAL B 1 64 ? 4.922 13.070 -22.181 1.00 15.39 494 VAL B C 1
ATOM 1530 O O . VAL B 1 64 ? 3.755 13.102 -22.539 1.00 13.26 494 VAL B O 1
ATOM 1534 N N . ILE B 1 65 ? 5.740 14.108 -22.059 1.00 13.82 495 ILE B N 1
ATOM 1535 C CA . ILE B 1 65 ? 5.348 15.509 -22.404 1.00 13.09 495 ILE B CA 1
ATOM 1536 C C . ILE B 1 65 ? 6.598 16.172 -22.976 1.00 12.57 495 ILE B C 1
ATOM 1537 O O . ILE B 1 65 ? 7.706 15.909 -22.440 1.00 13.36 495 ILE B O 1
ATOM 1542 N N . ASP B 1 66 ? 6.442 16.937 -24.062 1.00 11.72 496 ASP B N 1
ATOM 1543 C CA . ASP B 1 66 ? 7.636 17.555 -24.670 1.00 10.39 496 ASP B CA 1
ATOM 1544 C C . ASP B 1 66 ? 7.555 19.053 -24.334 1.00 11.77 496 ASP B C 1
ATOM 1545 O O . ASP B 1 66 ? 6.758 19.485 -23.516 1.00 11.35 496 ASP B O 1
ATOM 1550 N N . ALA B 1 67 ? 8.398 19.814 -24.999 1.00 11.24 497 ALA B N 1
ATOM 1551 C CA . ALA B 1 67 ? 8.432 21.311 -24.785 1.00 12.23 497 ALA B CA 1
ATOM 1552 C C . ALA B 1 67 ? 7.160 22.019 -25.093 1.00 12.51 497 ALA B C 1
ATOM 1553 O O . ALA B 1 67 ? 6.744 22.941 -24.349 1.00 12.08 497 ALA B O 1
ATOM 1555 N N A THR B 1 68 ? 6.597 21.667 -26.249 0.50 11.03 498 THR B N 1
ATOM 1556 N N B THR B 1 68 ? 6.519 21.704 -26.205 0.50 12.51 498 THR B N 1
ATOM 1557 C CA A THR B 1 68 ? 5.325 22.233 -26.712 0.50 11.06 498 THR B CA 1
ATOM 1558 C CA B THR B 1 68 ? 5.244 22.402 -26.496 0.50 13.67 498 THR B CA 1
ATOM 1559 C C A THR B 1 68 ? 4.199 21.923 -25.732 0.50 10.56 498 THR B C 1
ATOM 1560 C C B THR B 1 68 ? 4.156 21.953 -25.563 0.50 11.97 498 THR B C 1
ATOM 1561 O O A THR B 1 68 ? 3.421 22.817 -25.398 0.50 10.87 498 THR B O 1
ATOM 1562 O O B THR B 1 68 ? 3.358 22.750 -25.092 0.50 11.45 498 THR B O 1
ATOM 1569 N N . GLY B 1 69 ? 4.053 20.663 -25.270 1.00 11.23 499 GLY B N 1
ATOM 1570 C CA . GLY B 1 69 ? 3.002 20.217 -24.312 1.00 11.11 499 GLY B CA 1
ATOM 1571 C C . GLY B 1 69 ? 3.288 20.982 -22.981 1.00 10.43 499 GLY B C 1
ATOM 1572 O O . GLY B 1 69 ? 2.345 21.499 -22.394 1.00 11.67 499 GLY B O 1
ATOM 1581 N N . HIS B 1 71 ? 4.727 23.844 -22.428 1.00 10.92 501 HIS B N 1
ATOM 1582 C CA . HIS B 1 71 ? 4.406 25.295 -22.512 1.00 12.51 501 HIS B CA 1
ATOM 1583 C C . HIS B 1 71 ? 2.853 25.455 -22.409 1.00 13.72 501 HIS B C 1
ATOM 1584 O O . HIS B 1 71 ? 2.328 26.442 -21.780 1.00 13.33 501 HIS B O 1
ATOM 1591 N N . ALA B 1 72 ? 2.115 24.544 -23.071 1.00 12.28 502 ALA B N 1
ATOM 1592 C CA . ALA B 1 72 ? 0.631 24.593 -22.997 1.00 13.24 502 ALA B CA 1
ATOM 1593 C C . ALA B 1 72 ? 0.153 24.300 -21.582 1.00 12.84 502 ALA B C 1
ATOM 1594 O O . ALA B 1 72 ? -0.811 24.880 -21.133 1.00 11.68 502 ALA B O 1
ATOM 1596 N N . LEU B 1 73 ? 0.787 23.362 -20.890 1.00 10.15 503 LEU B N 1
ATOM 1597 C CA . LEU B 1 73 ? 0.431 23.078 -19.523 1.00 11.34 503 LEU B CA 1
ATOM 1598 C C . LEU B 1 73 ? 0.673 24.263 -18.585 1.00 12.42 503 LEU B C 1
ATOM 1599 O O . LEU B 1 73 ? -0.218 24.621 -17.812 1.00 12.57 503 LEU B O 1
ATOM 1604 N N . TRP B 1 74 ? 1.852 24.884 -18.696 1.00 13.53 504 TRP B N 1
ATOM 1605 C CA . TRP B 1 74 ? 2.127 26.147 -17.957 1.00 13.55 504 TRP B CA 1
ATOM 1606 C C . TRP B 1 74 ? 1.077 27.176 -18.231 1.00 14.05 504 TRP B C 1
ATOM 1607 O O . TRP B 1 74 ? 0.516 27.778 -17.312 1.00 14.93 504 TRP B O 1
ATOM 1618 N N A GLU B 1 75 ? 0.788 27.406 -19.490 0.50 12.45 505 GLU B N 1
ATOM 1619 N N B GLU B 1 75 ? 0.804 27.387 -19.497 0.50 12.39 505 GLU B N 1
ATOM 1620 C CA A GLU B 1 75 ? -0.208 28.465 -19.776 0.50 13.70 505 GLU B CA 1
ATOM 1621 C CA B GLU B 1 75 ? -0.220 28.387 -19.843 0.50 13.73 505 GLU B CA 1
ATOM 1622 C C A GLU B 1 75 ? -1.609 28.113 -19.282 0.50 13.63 505 GLU B C 1
ATOM 1623 C C B GLU B 1 75 ? -1.573 28.098 -19.233 0.50 13.58 505 GLU B C 1
ATOM 1624 O O A GLU B 1 75 ? -2.400 29.025 -18.910 0.50 14.79 505 GLU B O 1
ATOM 1625 O O B GLU B 1 75 ? -2.292 29.028 -18.751 0.50 14.80 505 GLU B O 1
ATOM 1636 N N . PHE B 1 76 ? -1.927 26.810 -19.240 1.00 13.34 506 PHE B N 1
ATOM 1637 C CA . PHE B 1 76 ? -3.206 26.423 -18.786 1.00 13.00 506 PHE B CA 1
ATOM 1638 C C . PHE B 1 76 ? -3.292 26.666 -17.242 1.00 12.67 506 PHE B C 1
ATOM 1639 O O . PHE B 1 76 ? -4.280 27.227 -16.700 1.00 12.86 506 PHE B O 1
ATOM 1647 N N . GLN B 1 77 ? -2.204 26.333 -16.562 1.00 12.43 507 GLN B N 1
ATOM 1648 C CA . GLN B 1 77 ? -2.155 26.512 -15.117 1.00 12.79 507 GLN B CA 1
ATOM 1649 C C . GLN B 1 77 ? -2.292 28.025 -14.740 1.00 13.37 507 GLN B C 1
ATOM 1650 O O . GLN B 1 77 ? -2.997 28.404 -13.759 1.00 13.85 507 GLN B O 1
ATOM 1656 N N . GLU B 1 78 ? -1.646 28.863 -15.542 1.00 14.14 508 GLU B N 1
ATOM 1657 C CA . GLU B 1 78 ? -1.669 30.323 -15.338 1.00 15.88 508 GLU B CA 1
ATOM 1658 C C . GLU B 1 78 ? -3.086 30.808 -15.593 1.00 15.39 508 GLU B C 1
ATOM 1659 O O . GLU B 1 78 ? -3.570 31.622 -14.841 1.00 15.62 508 GLU B O 1
ATOM 1665 N N . SER B 1 79 ? -3.793 30.241 -16.584 1.00 13.74 509 SER B N 1
ATOM 1666 C CA . SER B 1 79 ? -5.166 30.697 -16.812 1.00 13.29 509 SER B CA 1
ATOM 1667 C C . SER B 1 79 ? -6.059 30.407 -15.556 1.00 13.91 509 SER B C 1
ATOM 1668 O O . SER B 1 79 ? -6.931 31.244 -15.121 1.00 12.76 509 SER B O 1
ATOM 1671 N N . CYS B 1 80 ? -5.841 29.201 -15.005 1.00 12.92 510 CYS B N 1
ATOM 1672 C CA . CYS B 1 80 ? -6.555 28.738 -13.796 1.00 12.78 510 CYS B CA 1
ATOM 1673 C C . CYS B 1 80 ? -6.280 29.642 -12.664 1.00 14.01 510 CYS B C 1
ATOM 1674 O O . CYS B 1 80 ? -7.235 30.113 -11.999 1.00 14.02 510 CYS B O 1
ATOM 1677 N N . GLU B 1 81 ? -4.993 29.921 -12.428 1.00 13.65 511 GLU B N 1
ATOM 1678 C CA . GLU B 1 81 ? -4.597 30.735 -11.267 1.00 16.48 511 GLU B CA 1
ATOM 1679 C C . GLU B 1 81 ? -5.198 32.167 -11.448 1.00 16.36 511 GLU B C 1
ATOM 1680 O O . GLU B 1 81 ? -5.681 32.721 -10.441 1.00 19.52 511 GLU B O 1
ATOM 1686 N N . LYS B 1 82 ? -5.263 32.706 -12.702 1.00 14.87 512 LYS B N 1
ATOM 1687 C CA . LYS B 1 82 ? -5.795 34.129 -12.924 1.00 17.33 512 LYS B CA 1
ATOM 1688 C C . LYS B 1 82 ? -7.236 34.172 -12.582 1.00 16.27 512 LYS B C 1
ATOM 1689 O O . LYS B 1 82 ? -7.674 35.195 -11.932 1.00 16.78 512 LYS B O 1
ATOM 1695 N N . ARG B 1 83 ? -8.008 33.117 -12.986 1.00 14.78 513 ARG B N 1
ATOM 1696 C CA . ARG B 1 83 ? -9.436 33.167 -12.818 1.00 16.05 513 ARG B CA 1
ATOM 1697 C C . ARG B 1 83 ? -9.919 32.711 -11.439 1.00 16.75 513 ARG B C 1
ATOM 1698 O O . ARG B 1 83 ? -11.124 32.878 -11.099 1.00 18.74 513 ARG B O 1
ATOM 1706 N N . GLY B 1 84 ? -9.031 32.049 -10.683 1.00 17.24 514 GLY B N 1
ATOM 1707 C CA . GLY B 1 84 ? -9.296 31.596 -9.337 1.00 16.56 514 GLY B CA 1
ATOM 1708 C C . GLY B 1 84 ? -9.819 30.163 -9.315 1.00 16.28 514 GLY B C 1
ATOM 1709 O O . GLY B 1 84 ? -10.489 29.769 -8.375 1.00 20.22 514 GLY B O 1
ATOM 1710 N N . THR B 1 85 ? -9.493 29.399 -10.341 1.00 14.25 515 THR B N 1
ATOM 1711 C CA . THR B 1 85 ? -9.822 27.929 -10.379 1.00 13.61 515 THR B CA 1
ATOM 1712 C C . THR B 1 85 ? -8.615 27.164 -9.829 1.00 13.69 515 THR B C 1
ATOM 1713 O O . THR B 1 85 ? -7.508 27.480 -10.191 1.00 15.52 515 THR B O 1
ATOM 1717 N N A ILE B 1 86 ? -8.828 26.116 -9.038 0.60 12.41 516 ILE B N 1
ATOM 1718 N N B ILE B 1 86 ? -8.834 26.142 -8.988 0.40 13.48 516 ILE B N 1
ATOM 1719 C CA A ILE B 1 86 ? -7.683 25.308 -8.530 0.60 11.90 516 ILE B CA 1
ATOM 1720 C CA B ILE B 1 86 ? -7.698 25.279 -8.575 0.40 13.40 516 ILE B CA 1
ATOM 1721 C C A ILE B 1 86 ? -7.462 24.167 -9.506 0.60 11.79 516 ILE B C 1
ATOM 1722 C C B ILE B 1 86 ? -7.480 24.210 -9.594 0.40 12.65 516 ILE B C 1
ATOM 1723 O O A ILE B 1 86 ? -8.365 23.379 -9.739 0.60 12.33 516 ILE B O 1
ATOM 1724 O O B ILE B 1 86 ? -8.401 23.480 -9.907 0.40 13.20 516 ILE B O 1
ATOM 1733 N N . LEU B 1 87 ? -6.232 24.061 -10.030 1.00 12.05 517 LEU B N 1
ATOM 1734 C CA . LEU B 1 87 ? -5.922 22.944 -10.961 1.00 10.82 517 LEU B CA 1
ATOM 1735 C C . LEU B 1 87 ? -5.297 21.763 -10.182 1.00 10.90 517 LEU B C 1
ATOM 1736 O O . LEU B 1 87 ? -4.298 21.967 -9.364 1.00 11.76 517 LEU B O 1
ATOM 1741 N N . LEU B 1 88 ? -5.838 20.581 -10.415 1.00 10.76 518 LEU B N 1
ATOM 1742 C CA . LEU B 1 88 ? -5.305 19.343 -9.817 1.00 10.75 518 LEU B CA 1
ATOM 1743 C C . LEU B 1 88 ? -4.872 18.455 -11.006 1.00 10.02 518 LEU B C 1
ATOM 1744 O O . LEU B 1 88 ? -5.521 18.519 -12.056 1.00 10.91 518 LEU B O 1
ATOM 1749 N N . LEU B 1 89 ? -3.784 17.672 -10.856 1.00 10.42 519 LEU B N 1
ATOM 1750 C CA . LEU B 1 89 ? -3.377 16.643 -11.850 1.00 9.25 519 LEU B CA 1
ATOM 1751 C C . LEU B 1 89 ? -3.716 15.299 -11.281 1.00 10.28 519 LEU B C 1
ATOM 1752 O O . LEU B 1 89 ? -3.440 14.997 -10.096 1.00 11.36 519 LEU B O 1
ATOM 1757 N N A SER B 1 90 ? -4.391 14.479 -12.037 0.50 10.33 520 SER B N 1
ATOM 1758 N N B SER B 1 90 ? -4.264 14.481 -12.137 0.50 10.59 520 SER B N 1
ATOM 1759 C CA A SER B 1 90 ? -4.584 13.092 -11.583 0.50 10.67 520 SER B CA 1
ATOM 1760 C CA B SER B 1 90 ? -4.603 13.141 -11.724 0.50 10.93 520 SER B CA 1
ATOM 1761 C C A SER B 1 90 ? -3.938 12.077 -12.519 0.50 11.41 520 SER B C 1
ATOM 1762 C C B SER B 1 90 ? -3.925 12.051 -12.573 0.50 11.54 520 SER B C 1
ATOM 1763 O O A SER B 1 90 ? -3.659 12.352 -13.710 0.50 11.12 520 SER B O 1
ATOM 1764 O O B SER B 1 90 ? -3.560 12.257 -13.750 0.50 10.91 520 SER B O 1
ATOM 1769 N N . GLY B 1 91 ? -3.745 10.887 -11.987 1.00 11.45 521 GLY B N 1
ATOM 1770 C CA . GLY B 1 91 ? -3.186 9.787 -12.731 1.00 13.97 521 GLY B CA 1
ATOM 1771 C C . GLY B 1 91 ? -1.741 10.018 -13.190 1.00 13.20 521 GLY B C 1
ATOM 1772 O O . GLY B 1 91 ? -1.325 9.435 -14.233 1.00 14.75 521 GLY B O 1
ATOM 1773 N N . VAL B 1 92 ? -1.002 10.811 -12.446 1.00 12.02 522 VAL B N 1
ATOM 1774 C CA . VAL B 1 92 ? 0.417 11.099 -12.790 1.00 12.68 522 VAL B CA 1
ATOM 1775 C C . VAL B 1 92 ? 1.332 9.894 -12.385 1.00 12.49 522 VAL B C 1
ATOM 1776 O O . VAL B 1 92 ? 1.502 9.611 -11.190 1.00 12.44 522 VAL B O 1
ATOM 1780 N N . SER B 1 93 ? 1.951 9.301 -13.406 1.00 13.22 523 SER B N 1
ATOM 1781 C CA . SER B 1 93 ? 2.838 8.169 -13.170 1.00 14.87 523 SER B CA 1
ATOM 1782 C C . SER B 1 93 ? 4.137 8.696 -12.595 1.00 15.04 523 SER B C 1
ATOM 1783 O O . SER B 1 93 ? 4.474 9.925 -12.658 1.00 14.23 523 SER B O 1
ATOM 1786 N N . ASP B 1 94 ? 4.968 7.749 -12.127 1.00 15.17 524 ASP B N 1
ATOM 1787 C CA . ASP B 1 94 ? 6.299 8.236 -11.646 1.00 18.26 524 ASP B CA 1
ATOM 1788 C C . ASP B 1 94 ? 7.116 8.850 -12.734 1.00 15.75 524 ASP B C 1
ATOM 1789 O O . ASP B 1 94 ? 7.824 9.881 -12.464 1.00 17.80 524 ASP B O 1
ATOM 1794 N N . ARG B 1 95 ? 6.989 8.267 -13.934 1.00 17.24 525 ARG B N 1
ATOM 1795 C CA . ARG B 1 95 ? 7.719 8.777 -15.106 1.00 18.48 525 ARG B CA 1
ATOM 1796 C C . ARG B 1 95 ? 7.309 10.239 -15.448 1.00 17.12 525 ARG B C 1
ATOM 1797 O O . ARG B 1 95 ? 8.177 11.166 -15.579 1.00 17.59 525 ARG B O 1
ATOM 1805 N N . LEU B 1 96 ? 5.987 10.486 -15.468 1.00 14.72 526 LEU B N 1
ATOM 1806 C CA . LEU B 1 96 ? 5.523 11.832 -15.849 1.00 13.57 526 LEU B CA 1
ATOM 1807 C C . LEU B 1 96 ? 5.900 12.770 -14.722 1.00 14.01 526 LEU B C 1
ATOM 1808 O O . LEU B 1 96 ? 6.268 13.909 -14.942 1.00 14.44 526 LEU B O 1
ATOM 1813 N N . TYR B 1 97 ? 5.781 12.348 -13.451 1.00 14.28 527 TYR B N 1
ATOM 1814 C CA . TYR B 1 97 ? 6.096 13.235 -12.332 1.00 15.19 527 TYR B CA 1
ATOM 1815 C C . TYR B 1 97 ? 7.554 13.788 -12.480 1.00 14.33 527 TYR B C 1
ATOM 1816 O O . TYR B 1 97 ? 7.841 14.952 -12.265 1.00 15.36 527 TYR B O 1
ATOM 1825 N N . GLY B 1 98 ? 8.426 12.870 -12.784 1.00 15.96 528 GLY B N 1
ATOM 1826 C CA . GLY B 1 98 ? 9.842 13.186 -12.976 1.00 16.66 528 GLY B CA 1
ATOM 1827 C C . GLY B 1 98 ? 10.083 14.221 -14.062 1.00 15.95 528 GLY B C 1
ATOM 1828 O O . GLY B 1 98 ? 10.831 15.184 -13.819 1.00 17.25 528 GLY B O 1
ATOM 1829 N N . ALA B 1 99 ? 9.379 14.088 -15.185 1.00 15.09 529 ALA B N 1
ATOM 1830 C CA . ALA B 1 99 ? 9.432 15.126 -16.230 1.00 14.17 529 ALA B CA 1
ATOM 1831 C C . ALA B 1 99 ? 8.910 16.473 -15.732 1.00 13.19 529 ALA B C 1
ATOM 1832 O O . ALA B 1 99 ? 9.567 17.522 -15.903 1.00 12.95 529 ALA B O 1
ATOM 1834 N N . LEU B 1 100 ? 7.696 16.473 -15.188 1.00 12.47 530 LEU B N 1
ATOM 1835 C CA . LEU B 1 100 ? 7.140 17.703 -14.621 1.00 13.19 530 LEU B CA 1
ATOM 1836 C C . LEU B 1 100 ? 8.005 18.296 -13.533 1.00 13.33 530 LEU B C 1
ATOM 1837 O O . LEU B 1 100 ? 8.044 19.549 -13.417 1.00 15.49 530 LEU B O 1
ATOM 1842 N N . ASN B 1 101 ? 8.646 17.450 -12.754 1.00 14.22 531 ASN B N 1
ATOM 1843 C CA . ASN B 1 101 ? 9.515 17.997 -11.717 1.00 16.63 531 ASN B CA 1
ATOM 1844 C C . ASN B 1 101 ? 10.796 18.686 -12.310 1.00 15.09 531 ASN B C 1
ATOM 1845 O O . ASN B 1 101 ? 11.140 19.811 -11.928 1.00 15.11 531 ASN B O 1
ATOM 1850 N N . ARG B 1 102 ? 11.382 18.076 -13.339 1.00 14.83 532 ARG B N 1
ATOM 1851 C CA . ARG B 1 102 ? 12.613 18.606 -13.957 1.00 15.96 532 ARG B CA 1
ATOM 1852 C C . ARG B 1 102 ? 12.271 19.855 -14.729 1.00 17.49 532 ARG B C 1
ATOM 1853 O O . ARG B 1 102 ? 13.027 20.800 -14.742 1.00 17.80 532 ARG B O 1
ATOM 1861 N N . PHE B 1 103 ? 11.014 19.942 -15.235 1.00 15.62 533 PHE B N 1
ATOM 1862 C CA . PHE B 1 103 ? 10.576 21.187 -15.830 1.00 16.96 533 PHE B CA 1
ATOM 1863 C C . PHE B 1 103 ? 10.224 22.322 -14.843 1.00 17.44 533 PHE B C 1
ATOM 1864 O O . PHE B 1 103 ? 10.083 23.466 -15.281 1.00 19.83 533 PHE B O 1
ATOM 1872 N N . GLY B 1 104 ? 10.040 22.038 -13.557 1.00 17.88 534 GLY B N 1
ATOM 1873 C CA . GLY B 1 104 ? 9.785 23.139 -12.598 1.00 19.72 534 GLY B CA 1
ATOM 1874 C C . GLY B 1 104 ? 8.333 23.204 -12.259 1.00 18.47 534 GLY B C 1
ATOM 1875 O O . GLY B 1 104 ? 7.904 23.981 -11.427 1.00 20.29 534 GLY B O 1
ATOM 1876 N N . PHE B 1 105 ? 7.542 22.349 -12.874 1.00 17.29 535 PHE B N 1
ATOM 1877 C CA . PHE B 1 105 ? 6.060 22.461 -12.735 1.00 15.91 535 PHE B CA 1
ATOM 1878 C C . PHE B 1 105 ? 5.510 21.965 -11.394 1.00 17.38 535 PHE B C 1
ATOM 1879 O O . PHE B 1 105 ? 4.553 22.527 -10.909 1.00 16.78 535 PHE B O 1
ATOM 1887 N N . ILE B 1 106 ? 6.065 20.869 -10.885 1.00 17.51 536 ILE B N 1
ATOM 1888 C CA . ILE B 1 106 ? 5.624 20.346 -9.599 1.00 18.42 536 ILE B CA 1
ATOM 1889 C C . ILE B 1 106 ? 5.765 21.430 -8.493 1.00 21.49 536 ILE B C 1
ATOM 1890 O O . ILE B 1 106 ? 4.824 21.673 -7.706 1.00 21.63 536 ILE B O 1
ATOM 1895 N N A GLU B 1 107 ? 6.905 22.128 -8.522 0.50 21.60 537 GLU B N 1
ATOM 1896 N N B GLU B 1 107 ? 6.894 22.137 -8.452 0.50 22.14 537 GLU B N 1
ATOM 1897 C CA A GLU B 1 107 ? 7.204 23.161 -7.513 0.50 23.52 537 GLU B CA 1
ATOM 1898 C CA B GLU B 1 107 ? 7.023 23.186 -7.412 0.50 23.45 537 GLU B CA 1
ATOM 1899 C C A GLU B 1 107 ? 6.331 24.412 -7.680 0.50 22.06 537 GLU B C 1
ATOM 1900 C C B GLU B 1 107 ? 6.037 24.291 -7.651 0.50 22.23 537 GLU B C 1
ATOM 1901 O O A GLU B 1 107 ? 5.965 25.051 -6.692 0.50 23.47 537 GLU B O 1
ATOM 1902 O O B GLU B 1 107 ? 5.339 24.735 -6.695 0.50 21.83 537 GLU B O 1
ATOM 1913 N N . ALA B 1 108 ? 5.933 24.715 -8.918 1.00 20.77 538 ALA B N 1
ATOM 1914 C CA . ALA B 1 108 ? 5.041 25.778 -9.249 1.00 20.88 538 ALA B CA 1
ATOM 1915 C C . ALA B 1 108 ? 3.573 25.467 -8.892 1.00 22.06 538 ALA B C 1
ATOM 1916 O O . ALA B 1 108 ? 2.852 26.321 -8.361 1.00 23.15 538 ALA B O 1
ATOM 1918 N N . LEU B 1 109 ? 3.122 24.229 -9.103 1.00 18.92 539 LEU B N 1
ATOM 1919 C CA . LEU B 1 109 ? 1.708 23.944 -8.875 1.00 18.67 539 LEU B CA 1
ATOM 1920 C C . LEU B 1 109 ? 1.471 23.590 -7.399 1.00 19.92 539 LEU B C 1
ATOM 1921 O O . LEU B 1 109 ? 0.410 23.867 -6.837 1.00 22.02 539 LEU B O 1
ATOM 1926 N N . GLY B 1 110 ? 2.418 22.871 -6.788 1.00 18.72 540 GLY B N 1
ATOM 1927 C CA . GLY B 1 110 ? 2.300 22.385 -5.395 1.00 18.85 540 GLY B CA 1
ATOM 1928 C C . GLY B 1 110 ? 2.138 20.875 -5.436 1.00 19.94 540 GLY B C 1
ATOM 1929 O O . GLY B 1 110 ? 1.234 20.299 -6.092 1.00 17.07 540 GLY B O 1
ATOM 1930 N N . GLU B 1 111 ? 3.057 20.198 -4.814 1.00 19.88 541 GLU B N 1
ATOM 1931 C CA . GLU B 1 111 ? 2.976 18.730 -4.677 1.00 23.41 541 GLU B CA 1
ATOM 1932 C C . GLU B 1 111 ? 1.616 18.197 -4.195 1.00 20.67 541 GLU B C 1
ATOM 1933 O O . GLU B 1 111 ? 1.208 17.080 -4.538 1.00 19.98 541 GLU B O 1
ATOM 1939 N N . GLU B 1 112 ? 0.920 18.966 -3.358 1.00 19.92 542 GLU B N 1
ATOM 1940 C CA . GLU B 1 112 ? -0.319 18.440 -2.795 1.00 19.24 542 GLU B CA 1
ATOM 1941 C C . GLU B 1 112 ? -1.459 18.487 -3.823 1.00 17.09 542 GLU B C 1
ATOM 1942 O O . GLU B 1 112 ? -2.529 17.886 -3.610 1.00 16.43 542 GLU B O 1
ATOM 1948 N N . ARG B 1 113 ? -1.193 19.078 -4.988 1.00 15.35 543 ARG B N 1
ATOM 1949 C CA . ARG B 1 113 ? -2.226 19.079 -6.054 1.00 15.59 543 ARG B CA 1
ATOM 1950 C C . ARG B 1 113 ? -1.939 18.073 -7.129 1.00 14.23 543 ARG B C 1
ATOM 1951 O O . ARG B 1 113 ? -2.648 18.064 -8.193 1.00 14.92 543 ARG B O 1
ATOM 1959 N N . VAL B 1 114 ? -0.986 17.163 -6.874 1.00 14.73 544 VAL B N 1
ATOM 1960 C CA . VAL B 1 114 ? -0.661 16.196 -7.889 1.00 14.08 544 VAL B CA 1
ATOM 1961 C C . VAL B 1 114 ? -0.988 14.832 -7.338 1.00 16.10 544 VAL B C 1
ATOM 1962 O O . VAL B 1 114 ? -0.541 14.495 -6.214 1.00 17.46 544 VAL B O 1
ATOM 1966 N N . PHE B 1 115 ? -1.733 14.003 -8.072 1.00 12.89 545 PHE B N 1
ATOM 1967 C CA . PHE B 1 115 ? -2.215 12.715 -7.546 1.00 13.10 545 PHE B CA 1
ATOM 1968 C C . PHE B 1 115 ? -1.947 11.606 -8.539 1.00 13.52 545 PHE B C 1
ATOM 1969 O O . PHE B 1 115 ? -1.892 11.838 -9.748 1.00 13.56 545 PHE B O 1
ATOM 1977 N N . ASP B 1 116 ? -1.779 10.397 -8.017 1.00 16.60 546 ASP B N 1
ATOM 1978 C CA . ASP B 1 116 ? -1.516 9.308 -8.885 1.00 17.67 546 ASP B CA 1
ATOM 1979 C C . ASP B 1 116 ? -2.824 8.586 -9.283 1.00 16.84 546 ASP B C 1
ATOM 1980 O O . ASP B 1 116 ? -2.758 7.619 -10.007 1.00 18.58 546 ASP B O 1
ATOM 1985 N N . HIS B 1 117 ? -3.991 9.100 -8.885 1.00 16.62 547 HIS B N 1
ATOM 1986 C CA . HIS B 1 117 ? -5.231 8.415 -9.257 1.00 17.10 547 HIS B CA 1
ATOM 1987 C C . HIS B 1 117 ? -6.402 9.299 -9.090 1.00 15.42 547 HIS B C 1
ATOM 1988 O O . HIS B 1 117 ? -6.429 10.156 -8.196 1.00 15.60 547 HIS B O 1
ATOM 1995 N N . ILE B 1 118 ? -7.382 9.194 -9.968 1.00 15.47 548 ILE B N 1
ATOM 1996 C CA . ILE B 1 118 ? -8.525 10.050 -9.929 1.00 14.03 548 ILE B CA 1
ATOM 1997 C C . ILE B 1 118 ? -9.277 9.978 -8.609 1.00 15.62 548 ILE B C 1
ATOM 1998 O O . ILE B 1 118 ? -9.936 10.945 -8.292 1.00 15.28 548 ILE B O 1
ATOM 2003 N N . ASP B 1 119 ? -9.330 8.810 -7.941 1.00 15.61 549 ASP B N 1
ATOM 2004 C CA . ASP B 1 119 ? -10.096 8.795 -6.692 1.00 16.27 549 ASP B CA 1
ATOM 2005 C C . ASP B 1 119 ? -9.527 9.770 -5.698 1.00 17.38 549 ASP B C 1
ATOM 2006 O O . ASP B 1 119 ? -10.275 10.445 -4.991 1.00 18.63 549 ASP B O 1
ATOM 2011 N N . LYS B 1 120 ? -8.192 9.879 -5.659 1.00 15.04 550 LYS B N 1
ATOM 2012 C CA . LYS B 1 120 ? -7.575 10.720 -4.711 1.00 16.05 550 LYS B CA 1
ATOM 2013 C C . LYS B 1 120 ? -7.774 12.197 -5.056 1.00 15.88 550 LYS B C 1
ATOM 2014 O O . LYS B 1 120 ? -7.989 12.997 -4.166 1.00 15.02 550 LYS B O 1
ATOM 2020 N N . ALA B 1 121 ? -7.739 12.479 -6.373 1.00 15.14 551 ALA B N 1
ATOM 2021 C CA . ALA B 1 121 ? -7.933 13.842 -6.828 1.00 13.10 551 ALA B CA 1
ATOM 2022 C C . ALA B 1 121 ? -9.381 14.287 -6.581 1.00 13.44 551 ALA B C 1
ATOM 2023 O O . ALA B 1 121 ? -9.616 15.406 -6.118 1.00 13.29 551 ALA B O 1
ATOM 2025 N N . LEU B 1 122 ? -10.337 13.371 -6.806 1.00 13.99 552 LEU B N 1
ATOM 2026 C CA . LEU B 1 122 ? -11.719 13.751 -6.599 1.00 14.80 552 LEU B CA 1
ATOM 2027 C C . LEU B 1 122 ? -12.012 13.939 -5.109 1.00 14.61 552 LEU B C 1
ATOM 2028 O O . LEU B 1 122 ? -12.753 14.895 -4.721 1.00 15.95 552 LEU B O 1
ATOM 2033 N N . ALA B 1 123 ? -11.359 13.131 -4.255 1.00 14.83 553 ALA B N 1
ATOM 2034 C CA . ALA B 1 123 ? -11.615 13.326 -2.810 1.00 15.28 553 ALA B CA 1
ATOM 2035 C C . ALA B 1 123 ? -11.099 14.717 -2.389 1.00 15.40 553 ALA B C 1
ATOM 2036 O O . ALA B 1 123 ? -11.752 15.387 -1.547 1.00 16.03 553 ALA B O 1
ATOM 2038 N N . TYR B 1 124 ? -9.924 15.113 -2.909 1.00 13.92 554 TYR B N 1
ATOM 2039 C CA . TYR B 1 124 ? -9.401 16.461 -2.582 1.00 15.00 554 TYR B CA 1
ATOM 2040 C C . TYR B 1 124 ? -10.302 17.554 -3.134 1.00 14.71 554 TYR B C 1
ATOM 2041 O O . TYR B 1 124 ? -10.570 18.577 -2.472 1.00 13.89 554 TYR B O 1
ATOM 2050 N N . ALA B 1 125 ? -10.781 17.353 -4.374 1.00 12.99 555 ALA B N 1
ATOM 2051 C CA . ALA B 1 125 ? -11.629 18.362 -4.992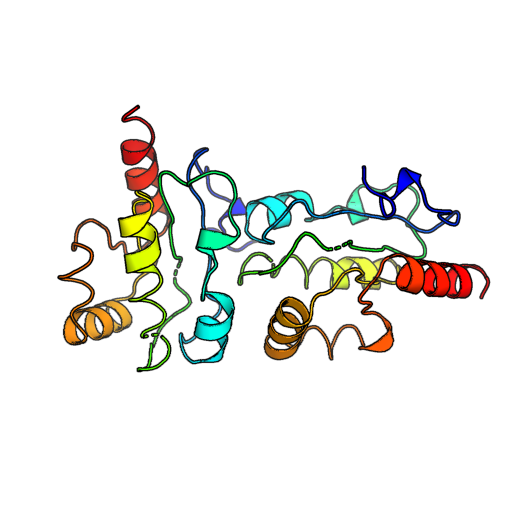 1.00 13.27 555 ALA B CA 1
ATOM 2052 C C . ALA B 1 125 ? -12.920 18.535 -4.176 1.00 15.73 555 ALA B C 1
ATOM 2053 O O . ALA B 1 125 ? -13.414 19.673 -4.083 1.00 16.57 555 ALA B O 1
ATOM 2055 N N . LYS B 1 126 ? -13.456 17.441 -3.636 1.00 16.72 556 LYS B N 1
ATOM 2056 C CA . LYS B 1 126 ? -14.730 17.524 -2.901 1.00 17.94 556 LYS B CA 1
ATOM 2057 C C . LYS B 1 126 ? -14.496 18.355 -1.636 1.00 20.33 556 LYS B C 1
ATOM 2058 O O . LYS B 1 126 ? -15.326 19.165 -1.301 1.00 20.47 556 LYS B O 1
ATOM 2064 N N . LEU B 1 127 ? -13.327 18.214 -0.988 1.00 19.28 557 LEU B N 1
ATOM 2065 C CA . LEU B 1 127 ? -13.002 19.052 0.187 1.00 21.35 557 LEU B CA 1
ATOM 2066 C C . LEU B 1 127 ? -12.798 20.495 -0.301 1.00 22.91 557 LEU B C 1
ATOM 2067 O O . LEU B 1 127 ? -13.234 21.403 0.345 1.00 22.00 557 LEU B O 1
ATOM 2072 N N . LEU B 1 128 ? -12.075 20.715 -1.431 1.00 19.82 558 LEU B N 1
ATOM 2073 C CA . LEU B 1 128 ? -11.986 22.099 -1.933 1.00 21.07 558 LEU B CA 1
ATOM 2074 C C . LEU B 1 128 ? -13.395 22.739 -2.195 1.00 25.05 558 LEU B C 1
ATOM 2075 O O . LEU B 1 128 ? -13.641 23.913 -1.901 1.00 23.20 558 LEU B O 1
ATOM 2080 N N . VAL B 1 129 ? -14.330 21.999 -2.810 1.00 22.02 559 VAL B N 1
ATOM 2081 C CA . VAL B 1 129 ? -15.593 22.587 -3.115 1.00 24.69 559 VAL B CA 1
ATOM 2082 C C . VAL B 1 129 ? -16.411 22.903 -1.867 1.00 32.15 559 VAL B C 1
ATOM 2083 O O . VAL B 1 129 ? -17.076 23.945 -1.842 1.00 34.80 559 VAL B O 1
ATOM 2087 N N A GLU B 1 130 ? -16.348 22.058 -0.842 0.50 33.96 560 GLU B N 1
ATOM 2088 N N B GLU B 1 130 ? -16.347 22.024 -0.872 0.50 34.32 560 GLU B N 1
ATOM 2089 C CA A GLU B 1 130 ? -17.247 22.239 0.327 0.50 38.91 560 GLU B CA 1
ATOM 2090 C CA B GLU B 1 130 ? -17.064 22.241 0.392 0.50 39.82 560 GLU B CA 1
ATOM 2091 C C A GLU B 1 130 ? -16.872 23.461 1.213 0.50 42.24 560 GLU B C 1
ATOM 2092 C C B GLU B 1 130 ? -16.177 23.037 1.321 0.50 43.25 560 GLU B C 1
ATOM 2093 O O A GLU B 1 130 ? -17.553 23.751 2.185 0.50 42.96 560 GLU B O 1
ATOM 2094 O O B GLU B 1 130 ? -15.767 22.588 2.388 0.50 41.96 560 GLU B O 1
ATOM 2105 N N . THR B 1 131 ? -15.837 24.206 0.795 1.00 45.68 561 THR B N 1
ATOM 2106 C CA . THR B 1 131 ? -15.292 25.360 1.495 1.00 52.98 561 THR B CA 1
ATOM 2107 C C . THR B 1 131 ? -15.953 26.592 0.806 1.00 66.48 561 THR B C 1
ATOM 2108 O O . THR B 1 131 ? -15.350 27.236 -0.082 1.00 63.79 561 THR B O 1
ATOM 2112 N N . ALA B 1 132 ? -17.203 26.882 1.196 1.00 72.55 562 ALA B N 1
ATOM 2113 C CA . ALA B 1 132 ? -18.100 27.803 0.447 1.00 80.03 562 ALA B CA 1
ATOM 2114 C C . ALA B 1 132 ? -18.508 29.080 1.200 1.00 79.95 562 ALA B C 1
ATOM 2115 O O . ALA B 1 132 ? -17.686 29.740 1.848 1.00 81.06 562 ALA B O 1
#

Radius of gyration: 19.43 Å; Cα contacts (8 Å, |Δi|>4): 410; chains: 2; bounding box: 52×43×53 Å

Secondary structure (DSSP, 8-state):
--TT-GGGS---TTEEEE---SSBSHHHHHHHTTGGGG-SS--SEEEE----S-B-S---HHHHHHHHHHHHTPEEEE-S--HHHHHHHHHHTHHHHH-GGGB-SSHHHHHHHHHHHHH-/---TTSGGGS---TTEEEE---SSBSHHHHHHHTTTGGG-SSPPSEEEE------B-S---HHHHHHHHHHHHTPEEEE-S--HHHHHHHHHHTHHHHH-GGGB-SSHHHHHHHHHHHHT--

CATH classification: 3.30.750.24

Organism: Wolinella succinogenes (strain ATCC 29543 / DSM 1740 / CCUG 13145 / JCM 31913 / LMG 7466 / NCTC 11488 / FDC 602W) (NCBI:txid273121)

Sequence (242 aa):
DDPDATSKKVVPLGVEIYEEINNGPFFFGVADRLKGVLDVIEEETPKVFIILRRRVPVIDATGHALWEEFQESCEKRGTILLLLSSGVSDRLYGALNRFGFIEEALGEERVFDHIDKALAYAKLLVETGDDPDATSKKVVPLGVEEIYEINGPPFFFGVADRLKGVLDVIEEETPKVFILLRRRVPVIDATTGHALWEEFQESCEKRGTIILLLSSGVSDRLYGALNRFGFIEEALGEERVFDHIDKALAYAKLLVEETA

B-factor: mean 20.12, std 9.82, range [6.13, 81.06]